Protein AF-A0A4R7KXL6-F1 (afdb_monomer_lite)

Radius of gyration: 23.99 Å; chains: 1; bounding box: 56×29×62 Å

Structure (mmCIF, N/CA/C/O backbone):
data_AF-A0A4R7KXL6-F1
#
_entry.id   AF-A0A4R7KXL6-F1
#
loop_
_atom_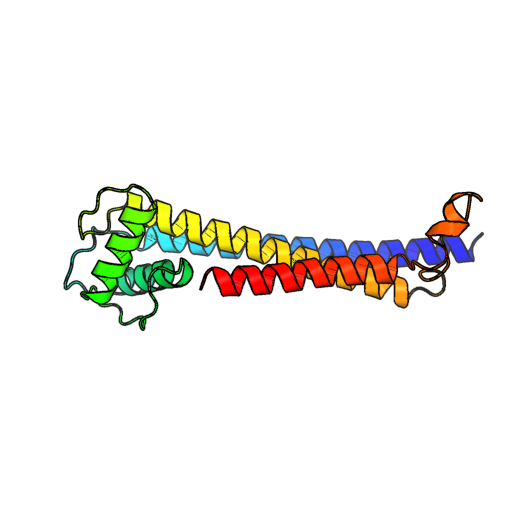site.group_PDB
_atom_site.id
_atom_site.type_symbol
_atom_site.label_atom_id
_atom_site.label_alt_id
_atom_site.label_comp_id
_atom_site.label_asym_id
_atom_site.label_entity_id
_atom_site.label_seq_id
_atom_site.pdbx_PDB_ins_code
_atom_site.Cartn_x
_atom_site.Cartn_y
_atom_site.Cartn_z
_atom_site.occupancy
_atom_site.B_iso_or_equiv
_atom_site.auth_seq_id
_atom_site.auth_comp_id
_atom_site.auth_asym_id
_atom_site.auth_atom_id
_atom_site.pdbx_PDB_model_num
ATOM 1 N N . MET A 1 1 ? 34.043 5.765 -35.861 1.00 53.22 1 MET A N 1
ATOM 2 C CA . MET A 1 1 ? 34.414 5.606 -34.437 1.00 53.22 1 MET A CA 1
ATOM 3 C C . MET A 1 1 ? 33.931 6.776 -33.567 1.00 53.22 1 MET A C 1
ATOM 5 O O . MET A 1 1 ? 33.142 6.537 -32.667 1.00 53.22 1 MET A O 1
ATOM 9 N N . ASN A 1 2 ? 34.267 8.037 -33.877 1.00 49.41 2 ASN A N 1
ATOM 10 C CA . ASN A 1 2 ? 33.927 9.197 -33.021 1.00 49.41 2 ASN A CA 1
ATOM 11 C C . ASN A 1 2 ? 32.421 9.512 -32.879 1.00 49.41 2 ASN A C 1
ATOM 13 O O . ASN A 1 2 ? 31.986 9.898 -31.799 1.00 49.41 2 ASN A O 1
ATOM 17 N N . LYS A 1 3 ? 31.604 9.296 -33.924 1.00 48.44 3 LYS A N 1
ATOM 18 C CA . LYS A 1 3 ? 30.135 9.467 -33.847 1.00 48.44 3 LYS A CA 1
ATOM 19 C C . LYS A 1 3 ? 29.458 8.450 -32.919 1.00 48.44 3 LYS A C 1
ATOM 21 O O . LYS A 1 3 ? 28.605 8.829 -32.130 1.00 48.44 3 LYS A O 1
ATOM 26 N N . LEU A 1 4 ? 29.888 7.186 -32.974 1.00 45.47 4 LEU A N 1
ATOM 27 C CA . LEU A 1 4 ? 29.377 6.105 -32.122 1.00 45.47 4 LEU A CA 1
ATOM 28 C C . LEU A 1 4 ? 29.714 6.359 -30.643 1.00 45.47 4 LEU A C 1
ATOM 30 O O . LEU A 1 4 ? 28.903 6.134 -29.753 1.00 45.47 4 LEU A O 1
ATOM 34 N N . LEU A 1 5 ? 30.914 6.883 -30.392 1.00 49.28 5 LEU A N 1
ATOM 35 C CA . LEU A 1 5 ? 31.403 7.193 -29.051 1.00 49.28 5 LEU A CA 1
ATOM 36 C C . LEU A 1 5 ? 30.692 8.416 -28.444 1.00 49.28 5 LEU A C 1
ATOM 38 O O . LEU A 1 5 ? 30.431 8.438 -27.244 1.00 49.28 5 LEU A O 1
ATOM 42 N N . GLY A 1 6 ? 30.336 9.410 -29.267 1.00 48.09 6 GLY A N 1
ATOM 43 C CA . GLY A 1 6 ? 29.478 10.531 -28.860 1.00 48.09 6 GLY A CA 1
ATOM 44 C C . GLY A 1 6 ? 28.057 10.079 -28.517 1.00 48.09 6 GLY A C 1
ATOM 45 O O . GLY A 1 6 ? 27.547 10.398 -27.450 1.00 48.09 6 GLY A O 1
ATOM 46 N N . PHE A 1 7 ? 27.474 9.237 -29.368 1.00 46.16 7 PHE A N 1
ATOM 47 C CA . PHE A 1 7 ? 26.149 8.656 -29.164 1.00 46.16 7 PHE A CA 1
ATOM 48 C C . PHE A 1 7 ? 26.041 7.833 -27.871 1.00 46.16 7 PHE A C 1
ATOM 50 O O . PHE A 1 7 ? 25.120 8.030 -27.080 1.00 46.16 7 PHE A O 1
ATOM 57 N N . LEU A 1 8 ? 27.020 6.959 -27.613 1.00 45.56 8 LEU A N 1
ATOM 58 C CA . LEU A 1 8 ? 27.087 6.192 -26.368 1.00 45.56 8 LEU A CA 1
ATOM 59 C C . LEU A 1 8 ? 27.169 7.114 -25.146 1.00 45.56 8 LEU A C 1
ATOM 61 O O . LEU A 1 8 ? 26.456 6.897 -24.171 1.00 45.56 8 LEU A O 1
ATOM 65 N N . LYS A 1 9 ? 27.981 8.178 -25.201 1.00 52.66 9 LYS A N 1
ATOM 66 C CA . LYS A 1 9 ? 28.073 9.158 -24.108 1.00 52.66 9 LYS A CA 1
ATOM 67 C C . LYS A 1 9 ? 26.738 9.847 -23.823 1.00 52.66 9 LYS A C 1
ATOM 69 O O . LYS A 1 9 ? 26.437 10.078 -22.656 1.00 52.66 9 LYS A O 1
ATOM 74 N N . ASP A 1 10 ? 25.941 10.157 -24.838 1.00 50.69 10 ASP A N 1
ATOM 75 C CA . ASP A 1 10 ? 24.647 10.817 -24.639 1.00 50.69 10 ASP A CA 1
ATOM 76 C C . ASP A 1 10 ? 23.579 9.853 -24.097 1.00 50.69 10 ASP A C 1
ATOM 78 O O . ASP A 1 10 ? 22.834 10.227 -23.190 1.00 50.69 10 ASP A O 1
ATOM 82 N N . ILE A 1 11 ? 23.592 8.582 -24.522 1.00 51.69 11 ILE A N 1
ATOM 83 C CA . ILE A 1 11 ? 22.794 7.516 -23.888 1.00 51.69 11 ILE A CA 1
ATOM 84 C C . ILE A 1 11 ? 23.154 7.380 -22.408 1.00 51.69 11 ILE A C 1
ATOM 86 O O . ILE A 1 11 ? 22.261 7.369 -21.562 1.00 51.69 11 ILE A O 1
ATOM 90 N N . PHE A 1 12 ? 24.447 7.317 -22.076 1.00 52.41 12 PHE A N 1
ATOM 91 C CA . PHE A 1 12 ? 24.885 7.194 -20.686 1.00 52.41 12 PHE A CA 1
ATOM 92 C C . PHE A 1 12 ? 24.486 8.408 -19.842 1.00 52.41 12 PHE A C 1
ATOM 94 O O . PHE A 1 12 ? 24.085 8.224 -18.696 1.00 52.41 12 PHE A O 1
ATOM 101 N N . LYS A 1 13 ? 24.518 9.631 -20.388 1.00 55.53 13 LYS A N 1
ATOM 102 C CA . LYS A 1 13 ? 24.038 10.832 -19.679 1.00 55.53 13 LYS A CA 1
ATOM 103 C C . LYS A 1 13 ? 22.531 10.783 -19.418 1.00 55.53 13 LYS A C 1
ATOM 105 O O . LYS A 1 13 ? 22.112 11.029 -18.290 1.00 55.53 13 LYS A O 1
ATOM 110 N N . CYS A 1 14 ? 21.718 10.444 -20.421 1.00 50.12 14 CYS A N 1
ATOM 111 C CA . CYS A 1 14 ? 20.265 10.333 -20.256 1.00 50.12 14 CYS A CA 1
ATOM 112 C C . CYS A 1 14 ? 19.883 9.206 -19.286 1.00 50.12 14 CYS A C 1
ATO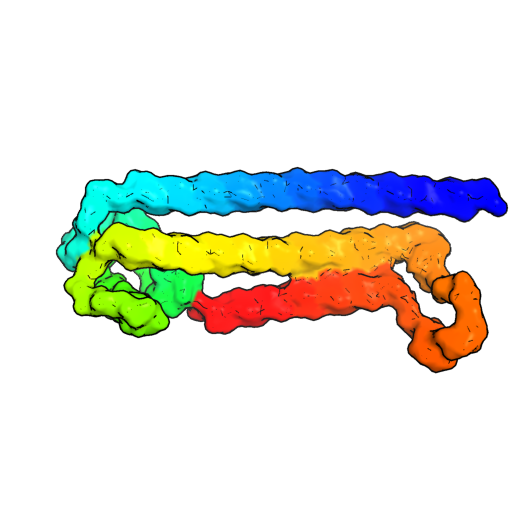M 114 O O . CYS A 1 14 ? 19.047 9.412 -18.407 1.00 50.12 14 CYS A O 1
ATOM 116 N N 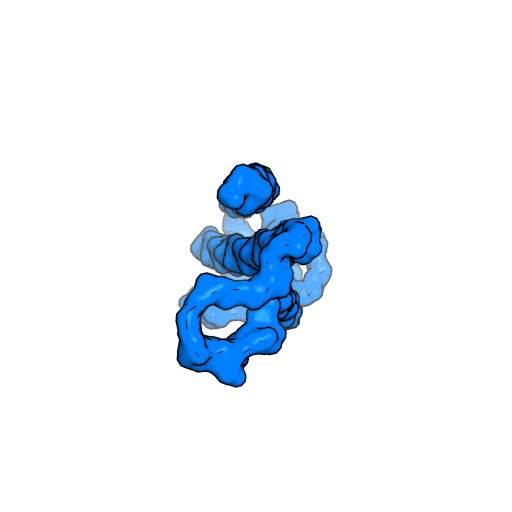. ALA A 1 15 ? 20.538 8.047 -19.392 1.00 54.62 15 ALA A N 1
ATOM 117 C CA . ALA A 1 15 ? 20.352 6.936 -18.465 1.00 54.62 15 ALA A CA 1
ATOM 118 C C . ALA A 1 15 ? 20.779 7.314 -17.039 1.00 54.62 15 ALA A C 1
ATOM 120 O O . ALA A 1 15 ? 20.047 7.035 -16.095 1.00 54.62 15 ALA A O 1
ATOM 121 N N . ALA A 1 16 ? 21.909 8.008 -16.872 1.00 60.28 16 ALA A N 1
ATOM 122 C CA . ALA A 1 16 ? 22.370 8.477 -15.568 1.00 60.28 16 ALA A CA 1
ATOM 123 C C . ALA A 1 16 ? 21.376 9.456 -14.925 1.00 60.28 16 ALA A C 1
ATOM 125 O O . ALA A 1 16 ? 21.042 9.291 -13.755 1.00 60.28 16 ALA A O 1
ATOM 126 N N . ILE A 1 17 ? 20.843 10.422 -15.682 1.00 56.66 17 ILE A N 1
ATOM 127 C CA . ILE A 1 17 ? 19.813 11.353 -15.188 1.00 56.66 17 ILE A CA 1
ATOM 128 C C . ILE A 1 17 ? 18.542 10.590 -14.791 1.00 56.66 17 ILE A C 1
ATOM 130 O O . ILE A 1 17 ? 18.008 10.817 -13.706 1.00 56.66 17 ILE A O 1
ATOM 134 N N . GLY A 1 18 ? 18.090 9.651 -15.630 1.00 55.66 18 GLY A N 1
ATOM 135 C CA . GLY A 1 18 ? 16.937 8.800 -15.335 1.00 55.66 18 GLY A CA 1
ATOM 136 C C . GLY A 1 18 ? 17.126 8.004 -14.044 1.00 55.66 18 GLY A C 1
ATOM 137 O O . GLY A 1 18 ? 16.269 8.051 -13.163 1.00 55.66 18 GLY A O 1
ATOM 138 N N . ILE A 1 19 ? 18.278 7.350 -13.875 1.00 65.69 19 ILE A N 1
ATOM 139 C CA . ILE A 1 19 ? 18.634 6.603 -12.661 1.00 65.69 19 ILE A CA 1
ATOM 140 C C . ILE A 1 19 ? 18.662 7.531 -11.439 1.00 65.69 19 ILE A C 1
ATOM 142 O O . ILE A 1 19 ? 18.075 7.197 -10.415 1.00 65.69 19 ILE A O 1
ATOM 146 N N . ILE A 1 20 ? 19.265 8.718 -11.535 1.00 68.44 20 ILE A N 1
ATOM 147 C CA . ILE A 1 20 ? 19.324 9.677 -10.419 1.00 68.44 20 ILE A CA 1
ATOM 148 C C . ILE A 1 20 ? 17.914 10.115 -9.993 1.00 68.44 20 ILE A C 1
ATOM 150 O O . ILE A 1 20 ? 17.595 10.059 -8.805 1.00 68.44 20 ILE A O 1
ATOM 154 N N . ILE A 1 21 ? 17.043 10.479 -10.941 1.00 64.75 21 ILE A N 1
ATOM 155 C CA . ILE A 1 21 ? 15.643 10.842 -10.654 1.00 64.75 21 ILE A CA 1
ATOM 156 C C . ILE A 1 21 ? 14.906 9.661 -10.011 1.00 64.75 21 ILE A C 1
ATOM 158 O O . ILE A 1 21 ? 14.187 9.844 -9.031 1.00 64.75 21 ILE A O 1
ATOM 162 N N . SER A 1 22 ? 15.137 8.443 -10.504 1.00 62.44 22 SER A N 1
ATOM 163 C CA . SER A 1 22 ? 14.570 7.211 -9.940 1.00 62.44 22 SER A CA 1
ATOM 164 C C . SER A 1 22 ? 14.953 7.016 -8.483 1.00 62.44 22 SER A C 1
ATOM 166 O O . SER A 1 22 ? 14.099 6.728 -7.649 1.00 62.44 22 SER A O 1
ATOM 168 N N . PHE A 1 23 ? 16.238 7.184 -8.173 1.00 67.75 23 PHE A N 1
ATOM 169 C CA . PHE A 1 23 ? 16.760 7.057 -6.820 1.00 67.75 23 PHE A CA 1
ATOM 170 C C . PHE A 1 23 ? 16.175 8.130 -5.904 1.00 67.75 23 PHE A C 1
ATOM 172 O O . PHE A 1 23 ? 15.764 7.807 -4.792 1.00 67.75 23 PHE A O 1
ATOM 179 N N . ILE A 1 24 ? 16.055 9.373 -6.376 1.00 73.00 24 ILE A N 1
ATOM 180 C CA . ILE A 1 24 ? 15.410 10.460 -5.627 1.00 73.00 24 ILE A CA 1
ATOM 181 C C . ILE A 1 24 ? 13.944 10.114 -5.334 1.00 73.00 24 ILE A C 1
ATOM 183 O O . ILE A 1 24 ? 13.520 10.162 -4.179 1.00 73.00 24 ILE A O 1
ATOM 187 N N . VAL A 1 25 ? 13.178 9.697 -6.347 1.00 69.50 25 VAL A N 1
ATOM 188 C CA . VAL A 1 25 ? 11.770 9.296 -6.189 1.00 69.50 25 VAL A CA 1
ATOM 189 C C . VAL A 1 25 ? 11.641 8.095 -5.248 1.00 69.50 25 VAL A C 1
ATOM 191 O O . VAL A 1 25 ? 10.765 8.087 -4.383 1.00 69.50 25 VAL A O 1
ATOM 194 N N . MET A 1 26 ? 12.535 7.111 -5.350 1.00 70.69 26 MET A N 1
ATOM 195 C CA . MET A 1 26 ? 12.560 5.938 -4.476 1.00 70.69 26 MET A CA 1
ATOM 196 C C . MET A 1 26 ? 12.849 6.320 -3.020 1.00 70.69 26 MET A C 1
ATOM 198 O O . MET A 1 26 ? 12.144 5.851 -2.126 1.00 70.69 26 MET A O 1
ATOM 202 N N . ILE A 1 27 ? 13.827 7.197 -2.771 1.00 76.94 27 ILE A N 1
ATOM 203 C CA . ILE A 1 27 ? 14.171 7.692 -1.428 1.00 76.94 27 ILE A CA 1
ATOM 204 C C . ILE A 1 27 ? 12.995 8.472 -0.828 1.00 76.94 27 ILE A C 1
ATOM 206 O O . ILE A 1 27 ? 12.621 8.223 0.319 1.00 76.94 27 ILE A O 1
ATOM 210 N N . ILE A 1 28 ? 12.358 9.355 -1.606 1.00 75.56 28 ILE A N 1
ATOM 211 C CA . ILE A 1 28 ? 11.163 10.100 -1.177 1.00 75.56 28 ILE A CA 1
ATOM 212 C C . ILE A 1 28 ? 10.011 9.131 -0.859 1.00 75.56 28 ILE A C 1
ATOM 214 O O . ILE A 1 28 ? 9.341 9.268 0.167 1.00 75.56 28 ILE A O 1
ATOM 218 N N . SER A 1 29 ? 9.798 8.110 -1.690 1.00 72.62 29 SER A N 1
ATOM 219 C CA . SER A 1 29 ? 8.761 7.090 -1.483 1.00 72.62 29 SER A CA 1
ATOM 220 C C . SER A 1 29 ? 9.004 6.248 -0.227 1.00 72.62 29 SER A C 1
ATOM 222 O O . SER A 1 29 ? 8.101 6.032 0.583 1.00 72.62 29 SER A O 1
ATOM 224 N N . TRP A 1 30 ? 10.245 5.813 -0.003 1.00 73.19 30 TRP A N 1
ATOM 225 C CA . TRP A 1 30 ? 10.627 5.101 1.216 1.00 73.19 30 TRP A CA 1
ATOM 226 C C . TRP A 1 30 ? 10.467 5.972 2.460 1.00 73.19 30 TRP A C 1
ATOM 228 O O . TRP A 1 30 ? 9.909 5.507 3.457 1.00 73.19 30 TRP A O 1
ATOM 238 N N . GLY A 1 31 ? 10.903 7.232 2.391 1.00 76.44 31 GLY A N 1
ATOM 239 C CA . GLY A 1 31 ? 10.761 8.197 3.477 1.00 76.44 31 GLY A CA 1
ATOM 240 C C . GLY A 1 31 ? 9.296 8.440 3.836 1.00 76.44 31 GLY A C 1
ATOM 241 O O . GLY A 1 31 ? 8.916 8.321 4.999 1.00 76.44 31 GLY A O 1
ATOM 242 N N . THR A 1 32 ? 8.445 8.701 2.842 1.00 75.88 32 THR A N 1
ATOM 243 C CA . THR A 1 32 ? 7.002 8.924 3.053 1.00 75.88 32 THR A CA 1
ATOM 244 C C . THR A 1 32 ? 6.288 7.682 3.591 1.00 75.88 32 THR A C 1
ATOM 246 O O . THR A 1 32 ? 5.473 7.805 4.510 1.00 75.88 32 THR A O 1
ATOM 249 N N . GLY A 1 33 ? 6.633 6.485 3.105 1.00 77.44 33 GLY A N 1
ATOM 250 C CA . GLY A 1 33 ? 6.117 5.219 3.634 1.00 77.44 33 GLY A CA 1
ATOM 251 C C . GLY A 1 33 ? 6.517 4.979 5.092 1.00 77.44 33 GLY A C 1
ATOM 252 O O . GLY A 1 33 ? 5.665 4.668 5.924 1.00 77.44 33 GLY A O 1
ATOM 253 N N . TYR A 1 34 ? 7.789 5.201 5.435 1.00 80.06 34 TYR A N 1
ATOM 254 C CA . TYR A 1 34 ? 8.281 5.071 6.809 1.00 80.06 34 TYR A CA 1
ATOM 255 C C . TYR A 1 34 ? 7.626 6.080 7.762 1.00 80.06 34 TYR A C 1
ATOM 257 O O . TYR A 1 34 ? 7.185 5.707 8.850 1.00 80.06 34 TYR A O 1
ATOM 265 N N . ILE A 1 35 ? 7.496 7.343 7.343 1.00 83.19 35 ILE A N 1
ATOM 266 C CA . ILE A 1 35 ? 6.806 8.379 8.123 1.00 83.19 35 ILE A CA 1
ATOM 267 C C . ILE A 1 35 ? 5.340 7.996 8.336 1.00 83.19 35 ILE A C 1
ATOM 269 O O . ILE A 1 35 ? 4.830 8.153 9.446 1.00 83.19 35 ILE A O 1
ATOM 273 N N . SER A 1 36 ? 4.660 7.474 7.310 1.00 82.56 36 SER A N 1
ATOM 274 C CA . SER A 1 36 ? 3.274 7.027 7.456 1.00 82.56 36 SER A CA 1
ATOM 275 C C . SER A 1 36 ? 3.158 5.844 8.419 1.00 82.56 36 SER A C 1
ATOM 277 O O . SER A 1 36 ? 2.285 5.882 9.279 1.00 82.56 36 SER A O 1
ATOM 279 N N . TYR A 1 37 ? 4.034 4.840 8.327 1.00 84.38 37 TYR A N 1
ATOM 280 C CA . TYR A 1 37 ? 4.055 3.706 9.259 1.00 84.38 37 TYR A CA 1
ATOM 281 C C . TYR A 1 37 ? 4.295 4.158 10.706 1.00 84.38 37 TYR A C 1
ATOM 283 O O . TYR A 1 37 ? 3.560 3.776 11.616 1.00 84.38 37 TYR A O 1
ATOM 291 N N . LYS A 1 38 ? 5.282 5.037 10.927 1.00 85.62 38 LYS A N 1
ATOM 292 C CA . LYS A 1 38 ? 5.590 5.573 12.260 1.00 85.62 38 LYS A CA 1
ATOM 293 C C . LYS A 1 38 ? 4.438 6.411 12.821 1.00 85.62 38 LYS A C 1
ATOM 295 O O . LYS A 1 38 ? 4.141 6.319 14.010 1.00 85.62 38 LYS A O 1
ATOM 300 N N . ARG A 1 39 ? 3.772 7.206 11.974 1.00 86.31 39 ARG A N 1
ATOM 301 C CA . ARG A 1 39 ? 2.581 7.979 12.352 1.00 86.31 39 ARG A CA 1
ATOM 302 C C . ARG A 1 39 ? 1.455 7.056 12.806 1.00 86.31 39 ARG A C 1
ATOM 304 O O . ARG A 1 39 ? 0.890 7.300 13.866 1.00 86.31 39 ARG A O 1
ATOM 311 N N . ASP A 1 40 ? 1.193 5.993 12.051 1.00 84.88 40 ASP A N 1
ATOM 312 C CA . ASP A 1 40 ? 0.172 4.995 12.381 1.00 84.88 40 ASP A CA 1
ATOM 313 C C . ASP A 1 40 ? 0.462 4.360 13.740 1.00 84.88 40 ASP A C 1
ATOM 315 O O . ASP A 1 40 ? -0.414 4.292 14.589 1.00 84.88 40 ASP A O 1
ATOM 319 N N . MET A 1 41 ? 1.717 4.015 14.019 1.00 82.62 41 MET A N 1
ATOM 320 C CA . MET A 1 41 ? 2.082 3.480 15.332 1.00 82.62 41 MET A CA 1
ATOM 321 C C . MET A 1 41 ? 1.919 4.493 16.476 1.00 82.62 41 MET A C 1
ATOM 323 O O . MET A 1 41 ? 1.592 4.124 17.597 1.00 82.62 41 MET A O 1
ATOM 327 N N . SER A 1 42 ? 2.138 5.784 16.210 1.00 84.06 42 SER A N 1
ATOM 328 C CA . SER A 1 42 ? 2.086 6.837 17.237 1.00 84.06 42 SER A CA 1
ATOM 329 C C . SER A 1 42 ? 0.673 7.247 17.668 1.00 84.06 42 SER A C 1
ATOM 331 O O . SER A 1 42 ? 0.507 7.832 18.742 1.00 84.06 42 SER A O 1
ATOM 333 N N . ILE A 1 43 ? -0.335 6.982 16.831 1.00 78.06 43 ILE A N 1
ATOM 334 C CA . ILE A 1 43 ? -1.735 7.317 17.132 1.00 78.06 43 ILE A CA 1
ATOM 335 C C . ILE A 1 43 ? -2.407 6.261 18.015 1.00 78.06 43 ILE A C 1
ATOM 337 O O . ILE A 1 43 ? -3.367 6.583 18.711 1.00 78.06 43 ILE A O 1
ATOM 341 N N . PHE A 1 44 ? -1.898 5.027 18.021 1.00 74.81 44 PHE A N 1
ATOM 342 C CA . PHE A 1 44 ? -2.451 3.933 18.808 1.00 74.81 44 PHE A CA 1
ATOM 343 C C . PHE A 1 44 ? -1.917 4.008 20.245 1.00 74.81 44 PHE A C 1
ATOM 345 O O . PHE A 1 44 ? -0.939 3.360 20.613 1.00 74.81 44 PHE A O 1
ATOM 352 N N . LYS A 1 45 ? -2.527 4.889 21.045 1.00 78.00 45 LYS A N 1
ATOM 353 C CA . LYS A 1 45 ? -2.144 5.145 22.446 1.00 78.00 45 LYS A CA 1
ATOM 354 C C . LYS A 1 45 ? -3.028 4.424 23.468 1.00 78.00 45 LYS A C 1
ATOM 356 O O . LYS A 1 45 ? -2.743 4.495 24.659 1.00 78.00 45 LYS A O 1
ATOM 361 N N . ARG A 1 46 ? -4.114 3.800 23.012 1.00 78.75 46 ARG A N 1
ATOM 362 C CA . ARG A 1 46 ? -5.152 3.171 23.836 1.00 78.75 46 ARG A CA 1
ATOM 363 C C . ARG A 1 46 ? -5.808 2.030 23.069 1.00 78.75 46 ARG A C 1
ATOM 365 O O . ARG A 1 46 ? -5.843 2.075 21.840 1.00 78.75 46 ARG A O 1
ATOM 372 N N . ASP A 1 47 ? -6.378 1.083 23.800 1.00 80.50 47 ASP A N 1
ATOM 373 C CA . ASP A 1 47 ? -7.235 0.053 23.220 1.00 80.50 47 ASP A CA 1
ATOM 374 C C . ASP A 1 47 ? -8.517 0.697 22.680 1.00 80.50 47 ASP A C 1
ATOM 376 O O . ASP A 1 47 ? -9.125 1.547 23.342 1.00 80.50 47 ASP A O 1
ATOM 380 N N . LEU A 1 48 ? -8.910 0.313 21.464 1.00 83.25 48 LEU A N 1
ATOM 381 C CA . LEU A 1 48 ? -10.121 0.815 20.818 1.00 83.25 48 LEU A CA 1
ATOM 382 C C . LEU A 1 48 ? -11.242 -0.204 20.998 1.00 83.25 48 LEU A C 1
ATOM 384 O O . LEU A 1 48 ? -11.077 -1.379 20.665 1.00 83.25 48 LEU A O 1
ATOM 388 N N . LYS A 1 49 ? -12.365 0.284 21.512 1.00 83.25 49 LYS A N 1
ATOM 389 C CA . LYS A 1 49 ? -13.572 -0.468 21.846 1.00 83.25 49 LYS A CA 1
ATOM 390 C C . LYS A 1 49 ? -14.758 0.063 21.034 1.00 83.25 49 LYS A C 1
ATOM 392 O O . LYS A 1 49 ? -14.703 1.220 20.595 1.00 83.25 49 LYS A O 1
ATOM 397 N N . PRO A 1 50 ? -15.825 -0.738 20.882 1.00 82.06 50 PRO A N 1
ATOM 398 C CA . PRO A 1 50 ? -17.083 -0.279 20.301 1.00 82.06 50 PRO A CA 1
ATOM 399 C C . PRO A 1 50 ? -17.597 1.012 20.956 1.00 82.06 50 PRO A C 1
ATOM 401 O O . PRO A 1 50 ? -17.290 1.291 22.116 1.00 82.06 50 PRO A O 1
ATOM 404 N N . GLU A 1 51 ? -18.349 1.810 20.193 1.00 84.19 51 GLU A N 1
ATOM 405 C CA . GLU A 1 51 ? -18.916 3.118 20.589 1.00 84.19 51 GLU A CA 1
ATOM 406 C C . GLU A 1 51 ? -17.903 4.254 20.813 1.00 84.19 51 GLU A C 1
ATOM 408 O O . GLU A 1 51 ? -18.281 5.394 21.091 1.00 84.19 51 GLU A O 1
ATOM 413 N N . MET A 1 52 ? -16.605 3.993 20.660 1.00 86.69 52 MET A N 1
ATOM 414 C CA . MET A 1 52 ? -15.599 5.050 20.709 1.00 86.69 52 MET A CA 1
ATOM 415 C C . MET A 1 52 ? -15.601 5.875 19.413 1.00 86.69 52 MET A C 1
ATOM 417 O O . MET A 1 52 ? -15.927 5.389 18.329 1.00 86.69 52 MET A O 1
ATOM 421 N N . GLU A 1 53 ? -15.168 7.132 19.512 1.00 90.44 53 GLU A N 1
ATOM 422 C CA . GLU A 1 53 ? -14.962 8.022 18.365 1.00 90.44 53 GLU A CA 1
ATOM 423 C C . GLU A 1 53 ? -13.591 8.709 18.455 1.00 90.44 53 GLU A C 1
ATOM 425 O O . GLU A 1 53 ? -13.051 8.923 19.550 1.00 90.44 53 GLU A O 1
ATOM 430 N N . GLY A 1 54 ? -12.999 9.033 17.302 1.00 90.19 54 GLY A N 1
ATOM 431 C CA . GLY A 1 54 ? -11.722 9.743 17.267 1.00 90.19 54 GLY A CA 1
ATOM 432 C C . GLY A 1 54 ? -10.910 9.612 15.980 1.00 90.19 54 GLY A C 1
ATOM 433 O O . GLY A 1 54 ? -11.230 8.877 15.044 1.00 90.19 54 GLY A O 1
ATOM 434 N N . ASN A 1 55 ? -9.804 10.359 15.934 1.00 89.19 55 ASN A N 1
ATOM 435 C CA . ASN A 1 55 ? -8.864 10.339 14.808 1.00 89.19 55 ASN A CA 1
ATOM 436 C C . ASN A 1 55 ? -8.084 9.018 14.703 1.00 89.19 55 ASN A C 1
ATOM 438 O O . ASN A 1 55 ? -7.688 8.627 13.604 1.00 89.19 55 ASN A O 1
ATOM 442 N N . ASP A 1 56 ? -7.875 8.340 15.829 1.00 88.06 56 ASP A N 1
ATOM 443 C CA . ASP A 1 56 ? -7.350 6.977 15.908 1.00 88.06 56 ASP A CA 1
ATOM 444 C C . ASP A 1 56 ? -8.258 6.002 15.146 1.00 88.06 56 ASP A C 1
ATOM 446 O O . ASP A 1 56 ? -7.795 5.287 14.256 1.00 88.06 56 ASP A O 1
ATOM 450 N N . ILE A 1 57 ? -9.564 6.071 15.393 1.00 90.56 57 ILE A N 1
ATOM 451 C CA . ILE A 1 57 ? -10.579 5.226 14.753 1.00 90.56 57 ILE A CA 1
ATOM 452 C C . ILE A 1 57 ? -10.699 5.531 13.263 1.00 90.56 57 ILE A C 1
ATOM 454 O O . ILE A 1 57 ? -10.641 4.606 12.450 1.00 90.56 57 ILE A O 1
ATOM 458 N N . ARG A 1 58 ? -10.731 6.816 12.870 1.00 91.69 58 ARG A N 1
ATOM 459 C CA . ARG A 1 58 ? -10.669 7.207 11.442 1.00 91.69 58 ARG A CA 1
ATOM 460 C C . ARG A 1 58 ? -9.484 6.558 10.745 1.00 91.69 58 ARG A C 1
ATOM 462 O O . ARG A 1 58 ? -9.570 6.168 9.580 1.00 91.69 58 ARG A O 1
ATOM 469 N N . ARG A 1 59 ? -8.349 6.474 11.438 1.00 90.00 59 ARG A N 1
ATOM 470 C CA . ARG A 1 59 ? -7.145 5.899 10.861 1.00 90.00 59 ARG A CA 1
ATOM 471 C C . ARG A 1 59 ? -7.214 4.389 10.736 1.00 90.00 59 ARG A C 1
ATOM 473 O O . ARG A 1 59 ? -6.771 3.883 9.708 1.00 90.00 59 ARG A O 1
ATOM 480 N N . VAL A 1 60 ? -7.803 3.690 11.698 1.00 89.94 60 VAL A N 1
ATOM 481 C CA . VAL A 1 60 ? -8.039 2.251 11.551 1.00 89.94 60 VAL A CA 1
ATOM 482 C C . VAL A 1 60 ? -9.016 1.972 10.413 1.00 89.94 60 VAL A C 1
ATOM 484 O O . VAL A 1 60 ? -8.691 1.160 9.554 1.00 89.94 60 VAL A O 1
ATOM 487 N N . GLN A 1 61 ? -10.134 2.697 10.321 1.00 92.62 61 GLN A N 1
ATOM 488 C CA . GLN A 1 61 ? -11.074 2.574 9.197 1.00 92.62 61 GLN A CA 1
ATOM 489 C C . GLN A 1 61 ? -10.373 2.790 7.849 1.00 92.62 61 GLN A C 1
ATOM 491 O O . GLN A 1 61 ? -10.545 2.004 6.921 1.00 92.62 61 GLN A O 1
ATOM 496 N N . MET A 1 62 ? -9.502 3.804 7.747 1.00 91.50 62 MET A N 1
ATOM 497 C CA . MET A 1 62 ? -8.666 4.012 6.558 1.00 91.50 62 MET A CA 1
ATOM 498 C C . MET A 1 62 ? -7.762 2.815 6.240 1.00 91.50 62 MET A C 1
ATOM 500 O O . MET A 1 62 ? -7.567 2.499 5.067 1.00 91.50 62 MET A O 1
ATOM 504 N N . LEU A 1 63 ? -7.153 2.191 7.250 1.00 90.56 63 LEU A N 1
ATOM 505 C CA . LEU A 1 63 ? -6.266 1.043 7.059 1.00 90.56 63 LEU A CA 1
ATOM 506 C C . LEU A 1 63 ? -7.049 -0.218 6.679 1.00 90.56 63 LEU A C 1
ATOM 508 O O . LEU A 1 63 ? -6.642 -0.897 5.742 1.00 90.56 63 LEU A O 1
ATOM 512 N N . LEU A 1 64 ? -8.182 -0.486 7.331 1.00 90.88 64 LEU A N 1
ATOM 513 C CA . LEU A 1 64 ? -9.088 -1.583 6.978 1.00 90.88 64 LEU A CA 1
ATOM 514 C C . LEU A 1 64 ? -9.609 -1.418 5.548 1.00 90.88 64 LEU A C 1
ATOM 516 O O . LEU A 1 64 ? -9.577 -2.374 4.776 1.00 90.88 64 LEU A O 1
ATOM 520 N N . LYS A 1 65 ? -9.975 -0.191 5.155 1.00 91.56 65 LYS A N 1
ATOM 521 C CA . LYS A 1 65 ? -10.404 0.132 3.787 1.00 91.56 65 LYS A CA 1
ATOM 522 C C . LYS A 1 65 ? -9.301 -0.110 2.770 1.00 91.56 65 LYS A C 1
ATOM 524 O O . LYS A 1 65 ? -9.510 -0.784 1.771 1.00 91.56 65 LYS A O 1
ATOM 529 N N . LYS A 1 66 ? -8.084 0.358 3.056 1.00 88.38 66 LYS A N 1
ATOM 530 C CA . LYS A 1 66 ? -6.908 0.077 2.213 1.00 88.38 66 LYS A CA 1
ATOM 531 C C . LYS A 1 66 ? -6.538 -1.404 2.157 1.00 88.38 66 LYS A C 1
ATOM 533 O O . LYS A 1 66 ? -5.901 -1.812 1.191 1.00 88.38 66 LYS A O 1
ATOM 538 N N . GLY A 1 67 ? -6.864 -2.163 3.200 1.00 86.44 67 GLY A N 1
ATOM 539 C CA . GLY A 1 67 ? -6.667 -3.605 3.268 1.00 86.44 67 GLY A CA 1
ATOM 540 C C . GLY A 1 67 ? -7.763 -4.421 2.580 1.00 86.44 67 GLY A C 1
ATOM 541 O O . GLY A 1 67 ? -7.595 -5.631 2.495 1.00 86.44 67 GLY A O 1
ATOM 542 N N . GLY A 1 68 ? -8.844 -3.787 2.107 1.00 88.31 68 GLY A N 1
ATOM 543 C CA . GLY A 1 68 ? -9.975 -4.455 1.452 1.00 88.31 68 GLY A CA 1
ATOM 544 C C . GLY A 1 68 ? -11.051 -4.993 2.406 1.00 88.31 68 GLY A C 1
ATOM 545 O O . GLY A 1 68 ? -11.967 -5.668 1.962 1.00 88.31 68 GLY A O 1
ATOM 546 N N . TYR A 1 69 ? -10.972 -4.698 3.708 1.00 89.88 69 TYR A N 1
ATOM 547 C CA . TYR A 1 69 ? -11.908 -5.224 4.716 1.00 89.88 69 TYR A CA 1
ATOM 548 C C . TYR A 1 69 ? -13.082 -4.282 5.014 1.00 89.88 69 TYR A C 1
ATOM 550 O O . TYR A 1 69 ? -14.079 -4.708 5.585 1.00 89.88 69 TYR A O 1
ATOM 558 N N . PHE A 1 70 ? -12.965 -2.994 4.669 1.00 90.69 70 PHE A N 1
ATOM 559 C CA . PHE A 1 70 ? -13.961 -1.969 4.996 1.00 90.69 70 PHE A CA 1
ATOM 560 C C . PHE A 1 70 ? -14.338 -1.155 3.758 1.00 90.69 70 PHE A C 1
ATOM 562 O O . PHE A 1 70 ? -13.514 -0.422 3.214 1.00 90.69 70 PHE A O 1
ATOM 569 N N . THR A 1 71 ? -15.585 -1.255 3.311 1.00 88.62 71 THR A N 1
ATOM 570 C CA . THR A 1 71 ? -16.067 -0.582 2.091 1.00 88.62 71 THR A CA 1
ATOM 571 C C . THR A 1 71 ? -16.781 0.738 2.380 1.00 88.62 71 THR A C 1
ATOM 573 O O . THR A 1 71 ? -16.813 1.624 1.524 1.00 88.62 71 THR A O 1
ATOM 576 N N . ASP A 1 72 ? -17.291 0.899 3.600 1.00 90.75 72 ASP A N 1
ATOM 577 C CA . ASP A 1 72 ? -18.053 2.061 4.052 1.00 90.75 72 ASP A CA 1
ATOM 578 C C . ASP A 1 72 ? -17.208 3.341 4.206 1.00 90.75 72 ASP A C 1
ATOM 580 O O . ASP A 1 72 ? -15.980 3.362 4.037 1.00 90.75 72 ASP A O 1
ATOM 584 N N . ASP A 1 73 ? -17.888 4.451 4.482 1.00 91.62 73 ASP A N 1
ATOM 585 C CA . ASP A 1 73 ? -17.268 5.758 4.670 1.00 91.62 73 ASP A CA 1
ATOM 586 C C . ASP A 1 73 ? -16.501 5.867 5.991 1.00 91.62 73 ASP A C 1
ATOM 588 O O . ASP A 1 73 ? -16.842 5.271 7.010 1.00 91.62 73 ASP 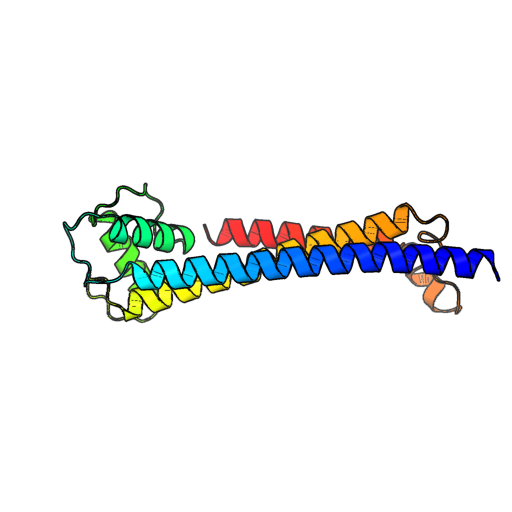A O 1
ATOM 592 N N . ILE A 1 74 ? -15.438 6.673 5.976 1.00 93.00 74 ILE A N 1
ATOM 593 C CA . ILE A 1 74 ? -14.587 6.902 7.149 1.00 93.00 74 ILE A CA 1
ATOM 594 C C . ILE A 1 74 ? -15.257 7.951 8.041 1.00 93.00 74 ILE A C 1
ATOM 596 O O . ILE A 1 74 ? -15.007 9.156 7.920 1.00 93.00 74 ILE A O 1
ATOM 600 N N . THR A 1 75 ? -16.110 7.475 8.941 1.00 91.94 75 THR A N 1
ATOM 601 C CA . THR A 1 75 ? -16.890 8.288 9.885 1.00 91.94 75 THR A CA 1
ATOM 602 C C . THR A 1 75 ? -16.086 8.699 11.118 1.00 91.94 75 THR A C 1
ATOM 604 O O . THR A 1 75 ? -16.350 9.744 11.707 1.00 91.94 75 THR A O 1
ATOM 607 N N . GLY A 1 76 ? -15.076 7.912 11.497 1.00 91.00 76 GLY A N 1
ATOM 608 C CA . GLY A 1 76 ? -14.340 8.081 12.752 1.00 91.00 76 GLY A CA 1
ATOM 609 C C . GLY A 1 76 ? -15.034 7.532 13.982 1.00 91.00 76 GLY A C 1
ATOM 610 O O . GLY A 1 76 ? -14.600 7.840 15.091 1.00 91.00 76 GLY A O 1
ATOM 611 N N . LYS A 1 77 ? -16.076 6.730 13.772 1.00 92.44 77 LYS A N 1
ATOM 612 C CA . LYS A 1 77 ? -16.851 6.065 14.812 1.00 92.44 77 LYS A CA 1
ATOM 613 C C . LYS A 1 77 ? -16.604 4.568 14.752 1.00 92.44 77 LYS A C 1
ATOM 615 O O . LYS A 1 77 ? -16.562 4.006 13.659 1.00 92.44 77 LYS A O 1
ATOM 620 N N . PHE A 1 78 ? -16.434 3.936 15.906 1.00 89.00 78 PHE A N 1
ATOM 621 C CA . PHE A 1 78 ? -16.373 2.483 15.995 1.00 89.00 78 PHE A CA 1
ATOM 622 C C . PHE A 1 78 ? -17.805 1.943 15.997 1.00 89.00 78 PHE A C 1
ATOM 624 O O . PHE A 1 78 ? -18.377 1.652 17.046 1.00 89.00 78 PHE A O 1
ATOM 631 N N . ASP A 1 79 ? -18.384 1.887 14.802 1.00 89.25 79 ASP A N 1
ATOM 632 C CA . ASP A 1 79 ? -19.724 1.376 14.535 1.00 89.25 79 ASP A CA 1
ATOM 633 C C . ASP A 1 79 ? -19.720 -0.132 14.225 1.00 89.25 79 ASP A C 1
ATOM 635 O O . ASP A 1 79 ? -18.673 -0.747 14.005 1.00 89.25 79 ASP A O 1
ATOM 639 N N . ASP A 1 80 ? -20.911 -0.730 14.153 1.00 90.00 80 ASP A N 1
ATOM 640 C CA . ASP A 1 80 ? -21.096 -2.155 13.838 1.00 90.00 80 ASP A CA 1
ATOM 641 C C . ASP A 1 80 ? -20.471 -2.561 12.494 1.00 90.00 80 ASP A C 1
ATOM 643 O O . ASP A 1 80 ? -20.132 -3.723 12.266 1.00 90.00 80 ASP A O 1
ATOM 647 N N . LYS A 1 81 ? -20.340 -1.611 11.561 1.00 91.19 81 LYS A N 1
ATOM 648 C CA . LYS A 1 81 ? -19.719 -1.841 10.250 1.00 91.19 81 LYS A CA 1
ATOM 649 C C . LYS A 1 81 ? -18.212 -2.009 10.397 1.00 91.19 81 LYS A C 1
ATOM 651 O O . LYS A 1 81 ? -17.633 -2.930 9.819 1.00 91.19 81 LYS A O 1
ATOM 656 N N . MET A 1 82 ? -17.581 -1.136 11.178 1.00 90.69 82 MET A N 1
ATOM 657 C CA . MET A 1 82 ? -16.169 -1.240 11.518 1.00 90.69 82 MET A CA 1
ATOM 658 C C . MET A 1 82 ? -15.881 -2.504 12.329 1.00 90.69 82 MET A C 1
ATOM 660 O O . MET A 1 82 ? -14.870 -3.154 12.064 1.00 90.69 82 MET A O 1
ATOM 664 N N . ASP A 1 83 ? -16.764 -2.870 13.259 1.00 90.50 83 ASP A N 1
ATOM 665 C CA . ASP A 1 83 ? -16.628 -4.098 14.046 1.00 90.50 83 ASP A CA 1
ATOM 666 C C . ASP A 1 83 ? -16.623 -5.344 13.152 1.00 90.50 83 ASP A C 1
ATOM 668 O O . ASP A 1 83 ? -15.675 -6.129 13.171 1.00 90.50 83 ASP A O 1
ATOM 672 N N . LYS A 1 84 ? -17.589 -5.454 12.232 1.00 90.69 84 LYS A N 1
ATOM 673 C CA . LYS A 1 84 ? -17.617 -6.538 11.233 1.00 90.69 84 LYS A CA 1
ATOM 674 C C . LYS A 1 84 ? -16.350 -6.587 10.380 1.00 90.69 84 LYS A C 1
ATOM 676 O O . LYS A 1 84 ? -15.802 -7.664 10.159 1.00 90.69 84 LYS A O 1
ATOM 681 N N . ALA A 1 85 ? -15.859 -5.438 9.914 1.00 91.38 85 ALA A N 1
ATOM 682 C CA . ALA A 1 85 ? -14.624 -5.373 9.133 1.00 91.38 85 ALA A CA 1
ATOM 683 C C . ALA A 1 85 ? -13.390 -5.813 9.938 1.00 91.38 85 ALA A C 1
ATOM 685 O O . ALA A 1 85 ? -12.495 -6.466 9.397 1.00 91.38 85 ALA A O 1
ATOM 686 N N . LEU A 1 86 ? -13.340 -5.474 11.228 1.00 90.81 86 LEU A N 1
ATOM 687 C CA . LEU A 1 86 ? -12.280 -5.913 12.128 1.00 90.81 86 LEU A CA 1
ATOM 688 C C . LEU A 1 86 ? -12.339 -7.421 12.376 1.00 90.81 86 LEU A C 1
ATOM 690 O O . LEU A 1 86 ? -11.300 -8.075 12.303 1.00 90.81 86 LEU A O 1
ATOM 694 N N . MET A 1 87 ? -13.528 -7.969 12.625 1.00 89.75 87 MET A N 1
ATOM 695 C CA . MET A 1 87 ? -13.720 -9.408 12.811 1.00 89.75 87 MET A CA 1
ATOM 696 C C . MET A 1 87 ? -13.283 -10.187 11.567 1.00 89.75 87 MET A C 1
ATOM 698 O O . MET A 1 87 ? -12.516 -11.137 11.691 1.00 89.75 87 MET A O 1
ATOM 702 N N . LEU A 1 88 ? -13.680 -9.735 10.371 1.00 90.75 88 LEU A N 1
ATOM 703 C CA . LEU A 1 88 ? -13.236 -10.320 9.100 1.00 90.75 88 LEU A CA 1
ATOM 704 C C . LEU A 1 88 ? -11.713 -10.260 8.949 1.00 90.75 88 LEU A C 1
ATOM 706 O O . LEU A 1 88 ? -11.084 -11.236 8.539 1.00 90.75 88 LEU A O 1
ATOM 710 N N . PHE A 1 89 ? -11.094 -9.130 9.305 1.00 91.06 89 PHE A N 1
ATOM 711 C CA . PHE A 1 89 ? -9.639 -9.023 9.320 1.00 91.06 89 PHE A CA 1
ATOM 712 C C . PHE A 1 89 ? -9.012 -10.023 10.298 1.00 91.06 89 PHE A C 1
ATOM 714 O O . PHE A 1 89 ? -8.075 -10.724 9.920 1.00 91.06 89 PHE A O 1
ATOM 721 N N . GLN A 1 90 ? -9.508 -10.112 11.531 1.00 90.88 90 GLN A N 1
ATOM 722 C CA . GLN A 1 90 ? -8.981 -11.031 12.539 1.00 90.88 90 GLN A CA 1
ATOM 723 C C . GLN A 1 90 ? -9.105 -12.489 12.068 1.00 90.88 90 GLN A C 1
ATOM 725 O O . GLN A 1 90 ? -8.108 -13.212 12.065 1.00 90.88 90 GLN A O 1
ATOM 730 N N . GLU A 1 91 ? -10.272 -12.881 11.555 1.00 90.81 91 GLU A N 1
ATOM 731 C CA . GLU A 1 91 ? -10.554 -14.221 11.031 1.00 90.81 91 GLU A CA 1
ATOM 732 C C . GLU A 1 91 ? -9.628 -14.590 9.862 1.00 90.81 91 GLU A C 1
ATOM 734 O O . GLU A 1 91 ? -8.919 -15.597 9.920 1.00 90.81 91 GLU A O 1
ATOM 739 N N . MET A 1 92 ? -9.522 -13.730 8.843 1.00 89.25 92 MET A N 1
ATOM 740 C CA . MET A 1 92 ? -8.658 -13.974 7.677 1.00 89.25 92 MET A CA 1
ATOM 741 C C . MET A 1 92 ? -7.162 -14.023 8.018 1.00 89.25 92 MET A C 1
ATOM 743 O O . MET A 1 92 ? -6.349 -14.496 7.219 1.00 89.25 92 MET A O 1
ATOM 747 N N . ASN A 1 93 ? -6.773 -13.503 9.183 1.00 88.38 93 ASN A N 1
ATOM 748 C CA . ASN A 1 93 ? -5.390 -13.467 9.646 1.00 88.38 93 ASN A CA 1
ATOM 749 C C . ASN A 1 93 ? -5.102 -14.472 10.770 1.00 88.38 93 ASN A C 1
ATOM 751 O O . ASN A 1 93 ? -3.991 -14.451 11.302 1.00 88.38 93 ASN A O 1
ATOM 755 N N . ASN A 1 94 ? -6.051 -15.361 11.093 1.00 88.50 94 ASN A N 1
ATOM 756 C CA . ASN A 1 94 ? -5.962 -16.315 12.204 1.00 88.50 94 ASN A CA 1
ATOM 757 C C . ASN A 1 94 ? -5.636 -15.638 13.550 1.00 88.50 94 ASN A C 1
ATOM 759 O O . ASN A 1 94 ? -4.892 -16.180 14.371 1.00 88.50 94 ASN A O 1
ATOM 763 N N . LEU A 1 95 ? -6.153 -14.427 13.756 1.00 87.50 95 LEU A N 1
ATOM 764 C CA . LEU A 1 95 ? -6.064 -13.708 15.020 1.00 87.50 95 LEU A CA 1
ATOM 765 C C . LEU A 1 95 ? -7.288 -14.029 15.889 1.00 87.50 95 LEU A C 1
ATOM 767 O O . LEU A 1 95 ? -8.359 -14.327 15.355 1.00 87.50 95 LEU A O 1
ATOM 771 N N . PRO A 1 96 ? -7.172 -13.936 17.225 1.00 85.00 96 PRO A N 1
ATOM 772 C CA . PRO A 1 96 ? -8.327 -14.034 18.105 1.00 85.00 96 PRO A CA 1
ATOM 773 C C . PRO A 1 96 ? -9.372 -12.967 17.753 1.00 85.00 96 PRO A C 1
ATOM 775 O O . PRO A 1 96 ? -9.079 -11.771 17.785 1.00 85.00 96 PRO A O 1
ATOM 778 N N . VAL A 1 97 ? -10.594 -13.399 17.437 1.00 84.75 97 VAL A N 1
ATOM 779 C CA . VAL A 1 97 ? -11.715 -12.494 17.160 1.00 84.75 97 VAL A CA 1
ATOM 780 C C . VAL A 1 97 ? -12.238 -11.966 18.492 1.00 84.75 97 VAL A C 1
ATOM 782 O O . VAL A 1 97 ? -12.993 -12.643 19.187 1.00 84.75 97 VAL A O 1
ATOM 785 N N . THR A 1 98 ? -11.765 -10.789 18.897 1.00 77.56 98 THR A N 1
ATOM 786 C CA . THR A 1 98 ? -12.070 -10.216 20.223 1.00 77.56 98 THR A CA 1
ATOM 787 C C . THR A 1 98 ? -13.098 -9.087 20.184 1.00 77.56 98 THR A C 1
ATOM 789 O O . THR A 1 98 ? -13.529 -8.644 21.249 1.00 77.56 98 THR A O 1
ATOM 792 N N . GLY A 1 99 ? -13.448 -8.577 18.995 1.00 74.25 99 GLY A N 1
ATOM 793 C CA . GLY A 1 99 ? -14.294 -7.379 18.833 1.00 74.25 99 GLY A CA 1
ATOM 794 C C . GLY A 1 99 ? -13.642 -6.082 19.339 1.00 74.25 99 GLY A C 1
ATOM 795 O O . GLY A 1 99 ? -14.253 -5.020 19.344 1.00 74.25 99 GLY A O 1
ATOM 796 N N . ASN A 1 100 ? -12.382 -6.147 19.778 1.00 80.75 100 ASN A N 1
ATOM 797 C CA . ASN A 1 100 ? -11.576 -4.997 20.163 1.00 80.75 100 ASN A CA 1
ATOM 798 C C . ASN A 1 100 ? -10.333 -4.954 19.281 1.00 80.75 100 ASN A C 1
ATOM 800 O O . ASN A 1 100 ? -9.836 -5.991 18.837 1.00 80.75 100 ASN A O 1
ATOM 804 N N . ILE A 1 101 ? -9.804 -3.757 19.041 1.00 80.81 101 ILE A N 1
ATOM 805 C CA . ILE A 1 101 ? -8.541 -3.623 18.312 1.00 80.81 101 ILE A CA 1
ATOM 806 C C . ILE A 1 101 ? -7.422 -3.720 19.329 1.00 80.81 101 ILE A C 1
ATOM 808 O O . ILE A 1 101 ? -7.208 -2.785 20.105 1.00 80.81 101 ILE A O 1
ATOM 812 N N . LEU A 1 102 ? -6.694 -4.831 19.304 1.00 82.69 102 LEU A N 1
ATOM 813 C CA . LEU A 1 102 ? -5.456 -4.968 20.057 1.00 82.69 102 LEU A CA 1
ATOM 814 C C . LEU A 1 102 ? -4.309 -4.286 19.306 1.00 82.69 102 LEU A C 1
ATOM 816 O O . LEU A 1 102 ? -4.316 -4.146 18.078 1.00 82.69 102 LEU A O 1
ATOM 820 N N . LYS A 1 103 ? -3.256 -3.923 20.043 1.00 81.81 103 LYS A N 1
ATOM 821 C CA . LYS A 1 103 ? -2.028 -3.380 19.447 1.00 81.81 103 LYS A CA 1
ATOM 822 C C . LYS A 1 103 ? -1.435 -4.323 18.390 1.00 81.81 103 LYS A C 1
ATOM 824 O O . LYS A 1 103 ? -0.979 -3.854 17.352 1.00 81.81 103 LYS A O 1
ATOM 829 N N . SER A 1 104 ? -1.482 -5.636 18.628 1.00 83.88 104 SER A N 1
ATOM 830 C C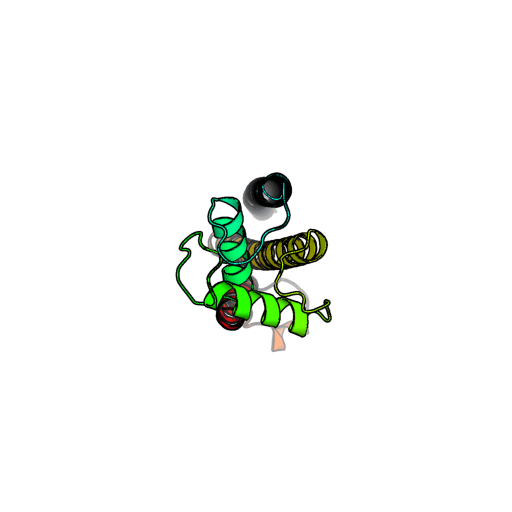A . SER A 1 104 ? -1.028 -6.666 17.683 1.00 83.88 104 SER A CA 1
ATOM 831 C C . SER A 1 104 ? -1.803 -6.644 16.366 1.00 83.88 104 SER A C 1
ATOM 833 O O . SER A 1 104 ? -1.204 -6.752 15.295 1.00 83.88 104 SER A O 1
ATOM 835 N N . ASP A 1 105 ? -3.121 -6.462 16.438 1.00 86.44 105 ASP A N 1
ATOM 836 C CA . ASP A 1 105 ? -4.006 -6.455 15.270 1.00 86.44 105 ASP A CA 1
ATOM 837 C C . ASP A 1 105 ? -3.696 -5.235 14.409 1.00 86.44 105 ASP A C 1
ATOM 839 O O . ASP A 1 105 ? -3.514 -5.334 13.193 1.00 86.44 105 ASP A O 1
ATOM 843 N N . PHE A 1 106 ? -3.545 -4.083 15.066 1.00 86.12 106 PHE A N 1
ATOM 844 C CA . PHE A 1 106 ? -3.171 -2.835 14.422 1.00 86.12 106 PHE A CA 1
ATOM 845 C C . PHE A 1 106 ? -1.766 -2.887 13.805 1.00 86.12 106 PHE A C 1
ATOM 847 O O . PHE A 1 106 ? -1.574 -2.450 12.667 1.00 86.12 106 PHE A O 1
ATOM 854 N N . GLU A 1 107 ? -0.782 -3.435 14.523 1.00 87.31 107 GLU A N 1
ATOM 855 C CA . GLU A 1 107 ? 0.581 -3.630 14.021 1.00 87.31 107 GLU A CA 1
ATOM 856 C C . GLU A 1 107 ? 0.585 -4.497 12.759 1.00 87.31 107 GLU A C 1
ATOM 858 O O . GLU A 1 107 ? 1.207 -4.123 11.756 1.00 87.31 107 GLU A O 1
ATOM 863 N N . LEU A 1 108 ? -0.149 -5.615 12.770 1.00 89.75 108 LEU A N 1
ATOM 864 C CA . LEU A 1 108 ? -0.249 -6.505 11.617 1.00 89.75 108 LEU A CA 1
ATOM 865 C C . LEU A 1 108 ? -0.961 -5.830 10.439 1.00 89.75 108 LEU A C 1
ATOM 867 O O . LEU A 1 108 ? -0.450 -5.880 9.316 1.00 89.75 108 LEU A O 1
ATOM 871 N N . LEU A 1 109 ? -2.098 -5.174 10.687 1.00 90.19 109 LEU A N 1
ATOM 872 C CA . LEU A 1 109 ? -2.867 -4.456 9.669 1.00 90.19 109 LEU A CA 1
ATOM 873 C C . LEU A 1 109 ? -2.012 -3.371 9.007 1.00 90.19 109 LEU A C 1
ATOM 875 O O . LEU A 1 109 ? -1.866 -3.342 7.783 1.00 90.19 109 LEU A O 1
ATOM 879 N N . SER A 1 110 ? -1.393 -2.513 9.821 1.00 89.38 110 SER A N 1
ATOM 880 C CA . SER A 1 110 ? -0.503 -1.448 9.362 1.00 89.38 110 SER A CA 1
ATOM 881 C C . SER A 1 110 ? 0.651 -2.026 8.542 1.00 89.38 110 SER A C 1
ATOM 883 O O . SER A 1 110 ? 0.874 -1.615 7.399 1.00 89.38 110 SER A O 1
ATOM 885 N N . LYS A 1 111 ? 1.341 -3.051 9.059 1.00 89.44 111 LYS A N 1
ATOM 886 C CA . LYS A 1 111 ? 2.447 -3.715 8.357 1.00 89.44 111 LYS A CA 1
ATOM 887 C C . LYS A 1 111 ? 2.015 -4.266 6.997 1.00 89.44 111 LYS A C 1
ATOM 889 O O . LYS A 1 111 ? 2.718 -4.028 6.014 1.00 89.44 111 LYS A O 1
ATOM 894 N N . LYS A 1 112 ? 0.878 -4.967 6.916 1.00 89.88 112 LYS A N 1
ATOM 895 C CA . LYS A 1 112 ? 0.358 -5.528 5.656 1.00 89.88 112 LYS A CA 1
ATOM 896 C C . LYS A 1 112 ? 0.023 -4.436 4.643 1.00 89.88 112 LYS A C 1
ATOM 898 O O . LYS A 1 112 ? 0.485 -4.505 3.505 1.00 89.88 112 LYS A O 1
ATOM 903 N N . VAL A 1 113 ? -0.704 -3.400 5.062 1.00 88.94 113 VAL A N 1
ATOM 904 C CA . VAL A 1 113 ? -1.083 -2.277 4.189 1.00 88.94 113 VAL A CA 1
ATOM 905 C C . VAL A 1 113 ? 0.152 -1.529 3.678 1.00 88.94 113 VAL A C 1
ATOM 907 O O . VAL A 1 113 ? 0.236 -1.194 2.493 1.00 88.94 113 VAL A O 1
ATOM 910 N N . HIS A 1 114 ? 1.140 -1.270 4.538 1.00 87.00 114 HIS A N 1
ATOM 911 C CA . HIS A 1 114 ? 2.383 -0.605 4.131 1.00 87.00 114 HIS A CA 1
ATOM 912 C C . HIS A 1 114 ? 3.240 -1.482 3.221 1.00 87.00 114 HIS A C 1
ATOM 914 O O . HIS A 1 114 ? 3.793 -0.972 2.247 1.00 87.00 114 HIS A O 1
ATOM 920 N N . LEU A 1 115 ? 3.318 -2.790 3.477 1.00 85.69 115 LEU A N 1
ATOM 921 C CA . LEU A 1 115 ? 4.023 -3.729 2.605 1.00 85.69 115 LEU A CA 1
ATOM 922 C C . LEU A 1 115 ? 3.389 -3.776 1.209 1.00 85.69 115 LEU A C 1
ATOM 924 O O . LEU A 1 115 ? 4.100 -3.613 0.219 1.00 85.69 115 LEU A O 1
ATOM 928 N N . TYR A 1 116 ? 2.062 -3.908 1.135 1.00 86.19 116 TYR A N 1
ATOM 929 C CA . TYR A 1 116 ? 1.312 -3.856 -0.120 1.00 86.19 116 TYR A CA 1
ATOM 930 C C . TYR A 1 116 ? 1.592 -2.561 -0.893 1.00 86.19 116 TYR A C 1
ATOM 932 O O . TYR A 1 116 ? 1.958 -2.602 -2.067 1.00 86.19 116 TYR A O 1
ATOM 940 N N . ASN A 1 117 ? 1.519 -1.404 -0.225 1.00 83.56 117 ASN A N 1
ATOM 941 C CA . ASN A 1 117 ? 1.806 -0.122 -0.870 1.00 83.56 117 ASN A CA 1
ATOM 942 C C . ASN A 1 117 ? 3.259 -0.011 -1.348 1.00 83.56 117 ASN A C 1
ATOM 944 O O . ASN A 1 117 ? 3.495 0.553 -2.412 1.00 83.56 117 ASN A O 1
ATOM 948 N N . ARG A 1 118 ? 4.233 -0.562 -0.613 1.00 82.62 118 ARG A N 1
ATOM 949 C CA . ARG A 1 118 ? 5.639 -0.574 -1.050 1.00 82.62 118 ARG A CA 1
ATOM 950 C C . ARG A 1 118 ? 5.832 -1.404 -2.311 1.00 82.62 118 ARG A C 1
ATOM 952 O O . ARG A 1 118 ? 6.466 -0.918 -3.243 1.00 82.62 118 ARG A O 1
ATOM 959 N N . VAL A 1 119 ? 5.274 -2.614 -2.350 1.00 82.75 119 VAL A N 1
ATOM 960 C CA . VAL A 1 119 ? 5.357 -3.497 -3.525 1.00 82.75 119 VAL A CA 1
ATOM 961 C C . VAL A 1 119 ? 4.669 -2.848 -4.725 1.00 82.75 119 VAL A C 1
ATOM 963 O O . VAL A 1 119 ? 5.263 -2.744 -5.796 1.00 82.75 119 VAL A O 1
ATOM 966 N N . LYS A 1 120 ? 3.457 -2.323 -4.525 1.00 83.31 120 LYS A N 1
ATOM 967 C CA . LYS A 1 120 ? 2.697 -1.611 -5.554 1.00 83.31 120 LYS A CA 1
ATOM 968 C C . LYS A 1 120 ? 3.465 -0.404 -6.107 1.00 83.31 120 LYS A C 1
ATOM 970 O O . LYS A 1 120 ? 3.618 -0.271 -7.317 1.00 83.31 120 LYS A O 1
ATOM 975 N N . ASN A 1 121 ? 3.985 0.459 -5.233 1.00 83.19 121 ASN A N 1
ATOM 976 C CA . ASN A 1 121 ? 4.752 1.635 -5.647 1.00 83.19 121 ASN A CA 1
ATOM 977 C C . ASN A 1 121 ? 6.026 1.235 -6.401 1.00 83.19 121 ASN A C 1
ATOM 979 O O . ASN A 1 121 ? 6.345 1.851 -7.412 1.00 83.19 121 ASN A O 1
ATOM 983 N N . ALA A 1 122 ? 6.725 0.186 -5.955 1.00 81.69 122 ALA A N 1
ATOM 984 C CA . ALA A 1 122 ? 7.900 -0.332 -6.650 1.00 81.69 122 ALA A CA 1
ATOM 985 C C . ALA A 1 122 ? 7.562 -0.820 -8.068 1.00 81.69 122 ALA A C 1
ATOM 987 O O . ALA A 1 122 ? 8.280 -0.477 -9.004 1.00 81.69 122 ALA A O 1
ATOM 988 N N . ALA A 1 123 ? 6.453 -1.544 -8.249 1.00 79.31 123 ALA A N 1
ATOM 989 C CA . ALA A 1 123 ? 5.999 -1.981 -9.570 1.00 79.31 123 ALA A CA 1
ATOM 990 C C . ALA A 1 123 ? 5.709 -0.790 -10.502 1.00 79.31 123 ALA A C 1
ATOM 992 O O . ALA A 1 123 ? 6.163 -0.776 -11.649 1.00 79.31 123 ALA A O 1
ATOM 993 N N . TYR A 1 124 ? 5.033 0.246 -9.993 1.00 83.81 124 TYR A N 1
ATOM 994 C CA . TYR A 1 124 ? 4.801 1.476 -10.752 1.00 83.81 124 TYR A CA 1
ATOM 995 C C . TYR A 1 124 ? 6.103 2.202 -11.106 1.00 83.81 124 TYR A C 1
ATOM 997 O O . TYR A 1 124 ? 6.240 2.674 -12.235 1.00 83.81 124 TYR A O 1
ATOM 1005 N N . TYR A 1 125 ? 7.082 2.255 -10.196 1.00 82.44 125 TYR A N 1
ATOM 1006 C CA . TYR A 1 125 ? 8.392 2.830 -10.505 1.00 82.44 125 TYR A CA 1
ATOM 1007 C C . TYR A 1 125 ? 9.106 2.040 -11.596 1.00 82.44 125 TYR A C 1
ATOM 1009 O O . TYR A 1 125 ? 9.519 2.635 -12.582 1.00 82.44 125 TYR A O 1
ATOM 1017 N N . VAL A 1 126 ? 9.191 0.713 -11.487 1.00 81.12 126 VAL A N 1
ATOM 1018 C CA . VAL A 1 126 ? 9.838 -0.126 -12.510 1.00 81.12 126 VAL A CA 1
ATOM 1019 C C . VAL A 1 126 ? 9.189 0.076 -13.883 1.00 81.12 126 VAL A C 1
ATOM 1021 O O . VAL A 1 126 ? 9.899 0.235 -14.875 1.00 81.12 126 VAL A O 1
ATOM 1024 N N . SER A 1 127 ? 7.856 0.152 -13.935 1.00 78.62 127 SER A N 1
ATOM 1025 C CA . SER A 1 127 ? 7.112 0.454 -15.164 1.00 78.62 127 SER A CA 1
ATOM 1026 C C . SER A 1 127 ? 7.459 1.840 -15.727 1.00 78.62 127 SER A C 1
ATOM 1028 O O . SER A 1 127 ? 7.813 1.958 -16.900 1.00 78.62 127 SER A O 1
ATOM 1030 N N . ALA A 1 128 ? 7.448 2.888 -14.898 1.00 81.12 128 ALA A N 1
ATOM 1031 C CA . ALA A 1 128 ? 7.800 4.240 -1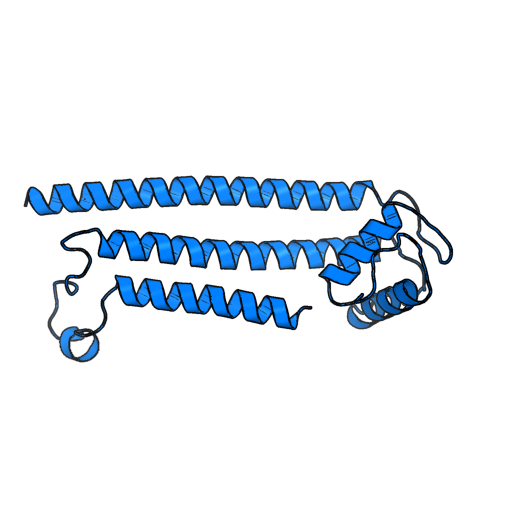5.329 1.00 81.12 128 ALA A CA 1
ATOM 1032 C C . ALA A 1 128 ? 9.242 4.326 -15.859 1.00 81.12 128 ALA A C 1
ATOM 1034 O O . ALA A 1 128 ? 9.482 4.925 -16.907 1.00 81.12 128 ALA A O 1
ATOM 1035 N N . LEU A 1 129 ? 10.200 3.686 -15.183 1.00 79.94 129 LEU A N 1
ATOM 1036 C CA . LEU A 1 129 ? 11.605 3.695 -15.597 1.00 79.94 129 LEU A CA 1
ATOM 1037 C C . LEU A 1 129 ? 11.839 2.937 -16.890 1.00 79.94 129 LEU A C 1
ATOM 1039 O O . LEU A 1 129 ? 12.608 3.396 -17.733 1.00 79.94 129 LEU A O 1
ATOM 1043 N N . GLY A 1 130 ? 11.158 1.811 -17.074 1.00 77.94 130 GLY A N 1
ATOM 1044 C CA . GLY A 1 130 ? 11.219 1.089 -18.332 1.00 77.94 130 GLY A CA 1
ATOM 1045 C C . GLY A 1 130 ? 10.634 1.906 -19.494 1.00 77.94 130 GLY A C 1
ATOM 1046 O O . GLY A 1 130 ? 11.240 1.956 -20.563 1.00 77.94 130 GLY A O 1
ATOM 1047 N N . LEU A 1 131 ? 9.549 2.663 -19.284 1.00 80.06 131 LEU A N 1
ATOM 1048 C CA . LEU A 1 131 ? 9.025 3.593 -20.298 1.00 80.06 131 LEU A CA 1
ATOM 1049 C C . LEU A 1 131 ? 9.985 4.760 -20.595 1.00 80.06 131 LEU A C 1
ATOM 1051 O O . LEU A 1 131 ? 10.169 5.132 -21.758 1.00 80.06 131 LEU A O 1
ATOM 1055 N N . MET A 1 132 ? 10.642 5.318 -19.575 1.00 78.56 132 MET A N 1
ATOM 1056 C CA . MET A 1 132 ? 11.672 6.353 -19.765 1.00 78.56 132 MET A CA 1
ATOM 1057 C C . MET A 1 132 ? 12.886 5.810 -20.529 1.00 78.56 132 MET A C 1
ATOM 1059 O O . MET A 1 132 ? 13.415 6.465 -21.426 1.00 78.56 132 MET A O 1
ATOM 1063 N N . LEU A 1 133 ? 13.310 4.585 -20.218 1.00 74.19 133 LEU A N 1
ATOM 1064 C CA . LEU A 1 133 ? 14.393 3.922 -20.933 1.00 74.19 133 LEU A CA 1
ATOM 1065 C C . LEU A 1 133 ? 14.001 3.663 -22.394 1.00 74.19 133 LEU A C 1
ATOM 1067 O O . LEU A 1 133 ? 14.776 3.960 -23.299 1.00 74.19 133 LEU A O 1
ATOM 1071 N N . SER A 1 134 ? 12.779 3.186 -22.633 1.00 75.25 134 SER A N 1
ATOM 1072 C CA . SER A 1 134 ? 12.242 2.971 -23.980 1.00 75.25 134 SER A CA 1
ATOM 1073 C C . SER A 1 134 ? 12.205 4.262 -24.810 1.00 75.25 134 SER A C 1
ATOM 1075 O O . SER A 1 134 ? 12.680 4.281 -25.946 1.00 75.25 134 SER A O 1
ATOM 1077 N N . THR A 1 135 ? 11.734 5.375 -24.239 1.00 73.94 135 THR A N 1
ATOM 1078 C CA . THR A 1 135 ? 11.723 6.675 -24.937 1.00 73.94 135 THR A CA 1
ATOM 1079 C C . THR A 1 135 ? 13.129 7.174 -25.276 1.00 73.94 135 THR A C 1
ATOM 1081 O O . THR A 1 135 ? 13.335 7.693 -26.374 1.00 73.94 135 THR A O 1
ATOM 1084 N N . ALA A 1 136 ? 14.130 6.942 -24.420 1.00 70.56 136 ALA A N 1
ATOM 1085 C CA . ALA A 1 136 ? 15.525 7.248 -24.747 1.00 70.56 136 ALA A CA 1
ATOM 1086 C C . ALA A 1 136 ? 16.029 6.463 -25.978 1.00 70.56 136 ALA A C 1
ATOM 1088 O O . ALA A 1 136 ? 16.731 7.027 -26.824 1.00 70.56 136 ALA A O 1
ATOM 1089 N N . PHE A 1 137 ? 15.629 5.197 -26.144 1.00 66.81 137 PHE A N 1
ATOM 1090 C CA . PHE A 1 137 ? 15.954 4.416 -27.346 1.00 66.81 137 PHE A CA 1
ATOM 1091 C C . PHE A 1 137 ? 15.285 4.954 -28.622 1.00 66.81 137 PHE A C 1
ATOM 1093 O O . PHE A 1 137 ? 15.871 4.858 -29.697 1.00 66.81 137 PHE A O 1
ATOM 1100 N N . PHE A 1 138 ? 14.092 5.550 -28.526 1.00 67.50 138 PHE A N 1
ATOM 1101 C CA . PHE A 1 138 ? 13.417 6.154 -29.683 1.00 67.50 138 PHE A CA 1
ATOM 1102 C C . PHE A 1 138 ? 14.016 7.502 -30.108 1.00 67.50 138 PHE A C 1
ATOM 1104 O O . PHE A 1 138 ? 14.069 7.796 -31.301 1.00 67.50 138 PHE A O 1
ATOM 1111 N N . ILE A 1 139 ? 14.482 8.317 -29.157 1.00 68.88 139 ILE A N 1
ATOM 1112 C CA . ILE A 1 139 ? 15.118 9.620 -29.441 1.00 68.88 139 ILE A CA 1
ATOM 1113 C C . ILE A 1 139 ? 16.496 9.427 -30.087 1.00 68.88 139 ILE A C 1
ATOM 1115 O O . ILE A 1 139 ? 16.972 10.245 -30.879 1.00 68.88 139 ILE A O 1
ATOM 1119 N N . THR A 1 140 ? 17.164 8.335 -29.737 1.00 62.09 140 THR A N 1
ATOM 1120 C CA . THR A 1 140 ? 18.527 8.068 -30.157 1.00 62.09 140 THR A CA 1
ATOM 1121 C C . THR A 1 140 ? 18.541 7.496 -31.581 1.00 62.09 140 THR A C 1
ATOM 1123 O O . THR A 1 140 ? 18.024 6.422 -31.862 1.00 62.09 140 THR A O 1
ATOM 1126 N N . ARG A 1 141 ? 19.153 8.235 -32.518 1.00 55.84 141 ARG A N 1
ATOM 1127 C CA . ARG A 1 141 ? 19.130 7.981 -33.976 1.00 55.84 141 ARG A CA 1
ATOM 1128 C C . ARG A 1 141 ? 19.625 6.584 -34.414 1.00 55.84 141 ARG A C 1
ATOM 1130 O O . ARG A 1 141 ? 19.270 6.135 -35.501 1.00 55.84 141 ARG A O 1
ATOM 1137 N N . ASP A 1 142 ? 20.416 5.908 -33.575 1.00 54.78 142 ASP A N 1
ATOM 1138 C CA . ASP A 1 142 ? 20.889 4.529 -33.779 1.00 54.78 142 ASP A CA 1
ATOM 1139 C C . ASP A 1 142 ? 20.253 3.511 -32.797 1.00 54.78 142 ASP A C 1
ATOM 1141 O O . ASP A 1 142 ? 20.523 2.318 -32.906 1.00 54.78 142 ASP A O 1
ATOM 1145 N N . GLY A 1 143 ? 19.408 3.946 -31.853 1.00 53.88 143 GLY A N 1
ATOM 1146 C CA . GLY A 1 143 ? 18.845 3.123 -30.770 1.00 53.88 143 GLY A CA 1
ATOM 1147 C C . GLY A 1 143 ? 17.736 2.165 -31.212 1.00 53.88 143 GLY A C 1
ATOM 1148 O O . GLY A 1 143 ? 17.445 1.190 -30.526 1.00 53.88 143 GLY A O 1
ATOM 1149 N N . THR A 1 144 ? 17.160 2.402 -32.388 1.00 56.97 144 THR A N 1
ATOM 1150 C CA . THR A 1 144 ? 16.166 1.529 -33.027 1.00 56.97 144 THR A CA 1
ATOM 1151 C C . THR A 1 144 ? 16.777 0.571 -34.053 1.00 56.97 144 THR A C 1
ATOM 1153 O O . THR A 1 144 ? 16.046 -0.183 -34.698 1.00 56.97 144 THR A O 1
ATOM 1156 N N . ARG A 1 145 ? 18.109 0.587 -34.236 1.00 56.53 145 ARG A N 1
ATOM 1157 C CA . ARG A 1 145 ? 18.787 -0.330 -35.161 1.00 56.53 145 ARG A CA 1
ATOM 1158 C C . ARG A 1 145 ? 18.830 -1.755 -34.588 1.00 56.53 145 ARG A C 1
ATOM 1160 O O . ARG A 1 145 ? 19.010 -1.909 -33.381 1.00 56.53 145 ARG A O 1
ATOM 1167 N N . PRO A 1 146 ? 18.724 -2.798 -35.433 1.00 53.34 146 PRO A N 1
ATOM 1168 C CA . PRO A 1 146 ? 18.901 -4.183 -35.000 1.00 53.34 146 PRO A CA 1
ATOM 1169 C C . PRO A 1 146 ? 20.279 -4.387 -34.351 1.00 53.34 146 PRO A C 1
ATOM 1171 O O . PRO A 1 146 ? 21.271 -3.846 -34.844 1.00 53.34 146 PRO A O 1
ATOM 1174 N N . LEU A 1 147 ? 20.343 -5.166 -33.264 1.00 52.47 147 LEU A N 1
ATOM 1175 C CA . LEU A 1 147 ? 21.590 -5.521 -32.571 1.00 52.47 147 LEU A CA 1
ATOM 1176 C C . LEU A 1 147 ? 22.599 -6.118 -33.578 1.00 52.47 147 LEU A C 1
ATOM 1178 O O . LEU A 1 147 ? 22.269 -7.044 -34.318 1.00 52.47 147 LEU A O 1
ATOM 1182 N N . ILE A 1 148 ? 23.810 -5.557 -33.656 1.00 56.34 148 ILE A N 1
ATOM 1183 C CA . ILE A 1 148 ? 24.818 -5.914 -34.672 1.00 56.34 148 ILE A CA 1
ATOM 1184 C C . ILE A 1 148 ? 25.718 -7.065 -34.148 1.00 56.34 148 ILE A C 1
ATOM 1186 O O . ILE A 1 148 ? 26.363 -6.883 -33.119 1.00 56.34 148 ILE A O 1
ATOM 1190 N N . TYR A 1 149 ? 25.796 -8.172 -34.922 1.00 48.97 149 TYR A N 1
ATOM 1191 C CA . TYR A 1 149 ? 26.465 -9.500 -34.736 1.00 48.97 149 TYR A CA 1
ATOM 1192 C C . TYR A 1 149 ? 25.705 -10.511 -33.838 1.00 48.97 149 TYR A C 1
ATOM 1194 O O . TYR A 1 149 ? 25.291 -10.147 -32.749 1.00 48.97 149 TYR A O 1
ATOM 1202 N N . ASN A 1 150 ? 25.452 -11.792 -34.171 1.00 43.38 150 ASN A N 1
ATOM 1203 C CA . ASN A 1 150 ? 26.048 -12.768 -35.105 1.00 43.38 150 ASN A CA 1
ATOM 1204 C C . ASN A 1 150 ? 24.947 -13.714 -35.687 1.00 43.38 150 ASN A C 1
ATOM 1206 O O . ASN A 1 150 ? 23.881 -13.870 -35.088 1.00 43.38 150 ASN A O 1
ATOM 1210 N N . ASP A 1 151 ? 25.184 -14.324 -36.851 1.00 52.38 151 ASP A N 1
ATOM 1211 C CA . ASP A 1 151 ? 24.178 -14.666 -37.884 1.00 52.38 151 ASP A CA 1
ATOM 1212 C C . ASP A 1 151 ? 23.051 -15.692 -37.592 1.00 52.38 151 ASP A C 1
ATOM 1214 O O . ASP A 1 151 ? 22.124 -15.793 -38.398 1.00 52.38 151 ASP A O 1
ATOM 1218 N N . GLU A 1 152 ? 23.011 -16.380 -36.448 1.00 53.94 152 GLU A N 1
ATOM 1219 C CA . GLU A 1 152 ? 21.908 -17.319 -36.137 1.00 53.94 152 GLU A CA 1
ATOM 1220 C C . GLU A 1 152 ? 20.671 -16.653 -35.508 1.00 53.94 152 GLU A C 1
ATOM 1222 O O . GLU A 1 152 ? 19.533 -17.037 -35.784 1.00 53.94 152 GLU A O 1
ATOM 1227 N N . TRP A 1 153 ? 20.856 -15.580 -34.736 1.00 44.88 153 TRP A N 1
ATOM 1228 C CA . TRP A 1 153 ? 19.765 -14.892 -34.029 1.00 44.88 153 TRP A CA 1
ATOM 1229 C C . TRP A 1 153 ? 18.844 -14.087 -34.964 1.00 44.88 153 TRP A C 1
ATOM 1231 O O . TRP A 1 153 ? 17.727 -13.712 -34.588 1.00 44.88 153 TRP A O 1
ATOM 1241 N N . ARG A 1 154 ? 19.276 -13.850 -36.213 1.00 43.16 154 ARG A N 1
ATOM 1242 C CA . ARG A 1 154 ? 18.545 -13.043 -37.204 1.00 43.16 154 ARG A CA 1
ATOM 1243 C C . ARG A 1 154 ? 17.171 -13.611 -37.555 1.00 43.16 154 ARG A C 1
ATOM 1245 O O . ARG A 1 154 ? 16.236 -12.841 -37.725 1.00 43.16 154 ARG A O 1
ATOM 1252 N N . LYS A 1 155 ? 17.003 -14.930 -37.662 1.00 50.34 155 LYS A N 1
ATOM 1253 C CA . LYS A 1 155 ? 15.716 -15.488 -38.127 1.00 50.34 155 LYS A CA 1
ATOM 1254 C C . LYS A 1 155 ? 14.574 -15.284 -37.128 1.00 50.34 155 LYS A C 1
ATOM 1256 O O . LYS A 1 155 ? 13.423 -15.217 -37.543 1.00 50.34 155 LYS A O 1
ATOM 1261 N N . HIS A 1 156 ? 14.889 -15.144 -35.840 1.00 44.69 156 HIS A N 1
ATOM 1262 C CA . HIS A 1 156 ? 13.890 -15.016 -34.779 1.00 44.69 156 HIS A CA 1
ATOM 1263 C C . HIS A 1 156 ? 13.729 -13.585 -34.245 1.00 44.69 156 HIS A C 1
ATOM 1265 O O . HIS A 1 156 ? 12.634 -13.230 -33.821 1.00 44.69 156 HIS A O 1
ATOM 1271 N N . PHE A 1 157 ? 14.768 -12.740 -34.306 1.00 40.59 157 PHE A N 1
ATOM 1272 C CA . PHE A 1 157 ? 14.762 -11.411 -33.669 1.00 40.59 157 PHE A CA 1
ATOM 1273 C C . PHE A 1 157 ? 14.839 -10.205 -34.624 1.00 40.59 157 PHE A C 1
ATOM 1275 O O . PHE A 1 157 ? 14.834 -9.072 -34.150 1.00 40.59 157 PHE A O 1
ATOM 1282 N N . VAL A 1 158 ? 14.826 -10.393 -35.954 1.00 46.28 158 VAL A N 1
ATOM 1283 C CA . VAL A 1 158 ? 14.814 -9.287 -36.951 1.00 46.28 158 VAL A CA 1
ATOM 1284 C C . VAL A 1 158 ? 13.640 -8.305 -36.780 1.00 46.28 158 VAL A C 1
ATOM 1286 O O . VAL A 1 158 ? 13.718 -7.168 -37.237 1.00 46.28 158 VAL A O 1
ATOM 1289 N N . VAL A 1 159 ? 12.578 -8.706 -36.078 1.00 47.78 159 VAL A N 1
ATOM 1290 C CA . VAL A 1 159 ? 11.360 -7.905 -35.871 1.00 47.78 159 VAL A CA 1
ATOM 1291 C C . VAL A 1 159 ? 11.344 -7.180 -34.512 1.00 47.78 159 VAL A C 1
ATOM 1293 O O . VAL A 1 159 ? 10.584 -6.230 -34.327 1.00 47.78 159 VAL A O 1
ATOM 1296 N N . LEU A 1 160 ? 12.186 -7.577 -33.548 1.00 49.25 160 LEU A N 1
ATOM 1297 C CA . LEU A 1 160 ? 12.112 -7.071 -32.173 1.00 49.25 160 LEU A CA 1
ATOM 1298 C C . LEU A 1 160 ? 13.089 -5.908 -31.934 1.00 49.25 160 LEU A C 1
ATOM 1300 O O . LEU A 1 160 ? 14.267 -6.095 -31.637 1.00 49.25 160 LEU A O 1
ATOM 1304 N N . ASN A 1 161 ? 12.575 -4.681 -32.010 1.00 64.81 161 ASN A N 1
ATOM 1305 C CA . ASN A 1 161 ? 13.273 -3.489 -31.529 1.00 64.81 161 ASN A CA 1
ATOM 1306 C C . ASN A 1 161 ? 13.328 -3.520 -29.990 1.00 64.81 161 ASN A C 1
ATOM 1308 O O . ASN A 1 161 ? 12.283 -3.539 -29.340 1.00 64.81 161 ASN A O 1
ATOM 1312 N N . LEU A 1 162 ? 14.530 -3.491 -29.405 1.00 65.06 162 LEU A N 1
ATOM 1313 C CA . LEU A 1 162 ? 14.742 -3.498 -27.950 1.00 65.06 162 LEU A CA 1
ATOM 1314 C C . LEU A 1 162 ? 13.913 -2.418 -27.228 1.00 65.06 162 LEU A C 1
ATOM 1316 O O . LEU A 1 162 ? 13.374 -2.676 -26.153 1.00 65.06 162 LEU A O 1
ATOM 1320 N N . ALA A 1 163 ? 13.728 -1.248 -27.847 1.00 65.38 163 ALA A N 1
ATOM 1321 C CA . ALA A 1 163 ? 12.873 -0.181 -27.329 1.00 65.38 163 ALA A CA 1
ATOM 1322 C C . ALA A 1 163 ? 11.408 -0.619 -27.184 1.00 65.38 163 ALA A C 1
ATOM 1324 O O . ALA A 1 163 ? 10.784 -0.342 -26.159 1.00 65.38 163 ALA A O 1
ATOM 1325 N N . LEU A 1 164 ? 10.874 -1.325 -28.191 1.00 64.88 164 LEU A N 1
ATOM 1326 C CA . LEU A 1 164 ? 9.514 -1.871 -28.185 1.00 64.88 164 LEU A CA 1
ATOM 1327 C C . LEU A 1 164 ? 9.382 -2.984 -27.146 1.00 64.88 164 LEU A C 1
ATOM 1329 O O . LEU A 1 164 ? 8.392 -3.018 -26.426 1.00 64.88 164 LEU A O 1
ATOM 1333 N N . VAL A 1 165 ? 10.389 -3.849 -27.011 1.00 64.94 165 VAL A N 1
ATOM 1334 C CA . VAL A 1 165 ? 10.395 -4.913 -25.994 1.00 64.94 165 VAL A CA 1
ATOM 1335 C C . VAL A 1 165 ? 10.317 -4.318 -24.590 1.00 64.94 165 VAL A C 1
ATOM 1337 O O . VAL A 1 165 ? 9.440 -4.686 -23.812 1.00 64.94 165 VAL A O 1
ATOM 1340 N N . ILE A 1 166 ? 11.184 -3.348 -24.284 1.00 70.44 166 ILE A N 1
ATOM 1341 C CA . ILE A 1 166 ? 11.187 -2.655 -22.990 1.00 70.44 166 ILE A CA 1
ATOM 1342 C C . ILE A 1 166 ? 9.850 -1.931 -22.770 1.00 70.44 166 ILE A C 1
ATOM 1344 O O . ILE A 1 166 ? 9.300 -1.998 -21.672 1.00 70.44 166 ILE A O 1
ATOM 1348 N N . MET A 1 167 ? 9.291 -1.293 -23.803 1.00 73.56 167 MET A N 1
ATOM 1349 C CA . MET A 1 167 ? 7.984 -0.630 -23.733 1.00 73.56 167 MET A CA 1
ATOM 1350 C C . MET A 1 167 ? 6.862 -1.607 -23.368 1.00 73.56 167 MET A C 1
ATOM 1352 O O . MET A 1 167 ? 6.120 -1.355 -22.421 1.00 73.56 167 MET A O 1
ATOM 1356 N N . PHE A 1 168 ? 6.753 -2.732 -24.083 1.00 69.31 168 PHE A N 1
ATOM 1357 C CA . PHE A 1 168 ? 5.711 -3.729 -23.842 1.00 69.31 168 PHE A CA 1
ATOM 1358 C C . PHE A 1 168 ? 5.853 -4.369 -22.461 1.00 69.31 168 PHE A C 1
ATOM 1360 O O . PHE A 1 168 ? 4.862 -4.454 -21.738 1.00 69.31 168 PHE A O 1
ATOM 1367 N N . ILE A 1 169 ? 7.071 -4.724 -22.040 1.00 71.44 169 ILE A N 1
ATOM 1368 C CA . ILE A 1 169 ? 7.320 -5.225 -20.679 1.00 71.44 169 ILE A CA 1
ATOM 1369 C C . ILE A 1 169 ? 6.866 -4.186 -19.647 1.00 71.44 169 ILE A C 1
ATOM 1371 O O . ILE A 1 169 ? 6.121 -4.505 -18.723 1.00 71.44 169 ILE A O 1
ATOM 1375 N N . SER A 1 170 ? 7.224 -2.919 -19.837 1.00 76.25 170 SER A N 1
ATOM 1376 C CA . SER A 1 170 ? 6.861 -1.850 -18.902 1.00 76.25 170 SER A CA 1
ATOM 1377 C C . SER A 1 170 ? 5.352 -1.626 -18.824 1.00 76.25 170 SER A C 1
ATOM 1379 O O . SER A 1 170 ? 4.817 -1.476 -17.722 1.00 76.25 170 SER A O 1
ATOM 1381 N N . PHE A 1 171 ? 4.648 -1.657 -19.960 1.00 74.62 171 PHE A N 1
ATOM 1382 C CA . PHE A 1 171 ? 3.188 -1.585 -19.985 1.00 74.62 171 PHE A CA 1
ATOM 1383 C C . PHE A 1 171 ? 2.540 -2.793 -19.321 1.00 74.62 171 PHE A C 1
ATOM 1385 O O . PHE A 1 171 ? 1.631 -2.608 -18.517 1.00 74.62 171 PHE A O 1
ATOM 1392 N N . THR A 1 172 ? 3.019 -4.010 -19.582 1.00 70.06 172 THR A N 1
ATOM 1393 C CA . THR A 1 172 ? 2.471 -5.208 -18.928 1.00 70.06 172 THR A CA 1
ATOM 1394 C C . THR A 1 172 ? 2.651 -5.162 -17.413 1.00 70.06 172 THR A C 1
ATOM 1396 O O . THR A 1 172 ? 1.700 -5.462 -16.696 1.00 70.06 172 THR A O 1
ATOM 1399 N N . ILE A 1 173 ? 3.803 -4.701 -16.909 1.00 75.50 173 ILE A N 1
ATOM 1400 C CA . ILE A 1 173 ? 4.035 -4.503 -15.468 1.00 75.50 173 ILE A CA 1
ATOM 1401 C C . ILE A 1 173 ? 3.071 -3.452 -14.901 1.00 75.50 173 ILE A C 1
ATOM 1403 O O . ILE A 1 173 ? 2.458 -3.683 -13.860 1.00 75.50 173 ILE A O 1
ATOM 1407 N N . GLY A 1 174 ? 2.897 -2.320 -15.589 1.00 73.56 174 GLY A N 1
ATOM 1408 C CA . GLY A 1 174 ? 2.003 -1.245 -15.151 1.00 73.56 174 GLY A CA 1
ATOM 1409 C C . GLY A 1 174 ? 0.530 -1.666 -15.126 1.00 73.56 174 GLY A C 1
ATOM 1410 O O . GLY A 1 174 ? -0.151 -1.464 -14.123 1.00 73.56 174 GLY A O 1
ATOM 1411 N N . ILE A 1 175 ? 0.054 -2.312 -16.193 1.00 75.31 175 ILE A N 1
ATOM 1412 C CA . ILE A 1 175 ? -1.318 -2.828 -16.303 1.00 75.31 175 ILE A CA 1
ATOM 1413 C C . ILE A 1 175 ? -1.558 -3.924 -15.261 1.00 75.31 175 ILE A C 1
ATOM 1415 O O . ILE A 1 175 ? -2.575 -3.900 -14.573 1.00 75.31 175 ILE A O 1
ATOM 1419 N N . SER A 1 176 ? -0.607 -4.842 -15.077 1.00 71.75 176 SER A N 1
ATOM 1420 C CA . SER A 1 176 ? -0.712 -5.885 -14.049 1.00 71.75 176 SER A CA 1
ATOM 1421 C C . SER A 1 176 ? -0.781 -5.285 -12.643 1.00 71.75 176 SER A C 1
ATOM 1423 O O . SER A 1 176 ? -1.574 -5.748 -11.828 1.00 71.75 176 SER A O 1
ATOM 1425 N N . ALA A 1 177 ? -0.017 -4.223 -12.360 1.00 75.44 177 ALA A N 1
ATOM 1426 C CA . ALA A 1 177 ? -0.089 -3.503 -11.088 1.00 75.44 177 ALA A CA 1
ATOM 1427 C C . ALA A 1 177 ? -1.449 -2.808 -10.880 1.00 75.44 177 ALA A C 1
ATOM 1429 O O . ALA A 1 177 ? -1.970 -2.827 -9.764 1.00 75.44 177 ALA A O 1
ATOM 1430 N N . MET A 1 178 ? -2.053 -2.250 -11.938 1.00 79.62 178 MET A N 1
ATOM 1431 C CA . MET A 1 178 ? -3.400 -1.662 -11.884 1.00 79.62 178 MET A CA 1
ATOM 1432 C C . MET A 1 178 ? -4.484 -2.716 -11.640 1.00 79.62 178 MET A C 1
ATOM 1434 O O . MET A 1 178 ? -5.351 -2.513 -10.792 1.00 79.62 178 MET A O 1
ATOM 1438 N N . ILE A 1 179 ? -4.416 -3.854 -12.338 1.00 76.06 179 ILE A N 1
ATOM 1439 C CA . ILE A 1 179 ? -5.353 -4.970 -12.147 1.00 76.06 179 ILE A CA 1
ATOM 1440 C C . ILE A 1 179 ? -5.215 -5.530 -10.730 1.00 76.06 179 ILE A C 1
ATOM 1442 O O . ILE A 1 179 ? -6.211 -5.674 -10.030 1.00 76.06 179 ILE A O 1
ATOM 1446 N N . PHE A 1 180 ? -3.985 -5.780 -10.272 1.00 73.94 180 PHE A N 1
ATOM 1447 C CA . PHE A 1 180 ? -3.727 -6.235 -8.906 1.00 73.94 180 PHE A CA 1
ATOM 1448 C C . PHE A 1 180 ? -4.271 -5.248 -7.868 1.00 73.94 180 PHE A C 1
ATOM 1450 O O . PHE A 1 180 ? -4.849 -5.665 -6.870 1.00 73.94 180 PHE A O 1
ATOM 1457 N N . GLN A 1 181 ? -4.158 -3.941 -8.125 1.00 76.69 181 GLN A N 1
ATOM 1458 C CA . GLN A 1 181 ? -4.757 -2.932 -7.260 1.00 76.69 181 GLN A CA 1
ATOM 1459 C C . GLN A 1 181 ? -6.286 -3.014 -7.213 1.00 76.69 181 GLN A C 1
ATOM 1461 O O . GLN A 1 181 ? -6.850 -2.872 -6.131 1.00 76.69 181 GLN A O 1
ATOM 1466 N N . GLY A 1 182 ? -6.938 -3.232 -8.356 1.00 69.25 182 GLY A N 1
ATOM 1467 C CA . GLY A 1 182 ? -8.392 -3.377 -8.441 1.00 69.25 182 GLY A CA 1
ATOM 1468 C C . GLY A 1 182 ? -8.934 -4.692 -7.875 1.00 69.25 182 GLY A C 1
ATOM 1469 O O . GLY A 1 182 ? -10.107 -4.749 -7.556 1.00 69.25 182 GLY A O 1
ATOM 1470 N N . LEU A 1 183 ? -8.108 -5.735 -7.737 1.00 71.06 183 LEU A N 1
ATOM 1471 C CA . LEU A 1 183 ? -8.502 -7.005 -7.106 1.00 71.06 183 LEU A CA 1
ATOM 1472 C C . LEU A 1 183 ? -8.400 -6.978 -5.573 1.00 71.06 183 LEU A C 1
ATOM 1474 O O . LEU A 1 183 ? -8.988 -7.819 -4.901 1.00 71.06 183 LEU A O 1
ATOM 1478 N N . VAL A 1 184 ? -7.608 -6.055 -5.023 1.00 65.06 184 VAL A N 1
ATOM 1479 C CA . VAL A 1 184 ? -7.392 -5.890 -3.573 1.00 65.06 184 VAL A CA 1
ATOM 1480 C C . VAL A 1 184 ? -8.373 -4.863 -2.968 1.00 65.06 184 VAL A C 1
ATOM 1482 O O . VAL A 1 184 ? -8.335 -4.602 -1.763 1.00 65.06 184 VAL A O 1
ATOM 1485 N N . HIS A 1 185 ? -9.237 -4.244 -3.777 1.00 54.12 185 HIS A N 1
ATOM 1486 C CA . HIS A 1 185 ? -10.239 -3.244 -3.377 1.00 54.12 185 HIS A CA 1
ATOM 1487 C C . HIS A 1 185 ? -11.629 -3.670 -3.833 1.00 54.12 185 HIS A C 1
ATOM 1489 O O . HIS A 1 185 ? -12.584 -3.331 -3.103 1.00 54.12 185 HIS A O 1
#

pLDDT: mean 74.93, std 14.62, range [40.59, 93.0]

Sequence (185 aa):
MNKLLGFLKDIFKCAAIGIIISFIVMIISWGTGYISYKRDMSIFKRDLKPEMEGNDIRRVQMLLKKGGYFTDDITGKFDDKMDKALMLFQEMNNLPVTGNILKSDFELLSKKVHLYNRVKNAAYYVSALGLMLSTAFFITRDGTRPLIYNDEWRKHFVVLNLALVIMFISFTIGISAMIFQGLVH

Foldseek 3Di:
DVVVVVLVVVLVVLLVVLVVVLVVVLVVLVVVLVVVLVVLLVLCPDKAAAQDFDPNQLVLLVLLVLQLLADDDSPRHRDPRVLNSLQVQCVVVVHPSPSIDDSVSSNVSSVVSSVLVSVLVVLLSLLVSLLSSLVSLVVRPCSQPPDDDDDPCCVPPVPDRPSVVSNVVSVVSNVVSVVVSVVSD

Secondary structure (DSSP, 8-state):
-HHHHHHHHHHHHHHHHHHHHHHHHHHHHHHHHHHHHHHHHHH--S-B-TT-BSHHHHHHHHHHHHTTS--S---SB--HHHHHHHHHHHHHTT----SSB-HHHHHHHHHHHHHHHHHHHHHHHHHHHHHHHHHHHHHSTTTTSPPP--TTTHHHHTT--HHHHHHHHHHHHHHHHHHHHHH--

InterPro domains:
  IPR002477 Peptidoglycan binding-like [PF01471] (54-100)
  IPR036365 PGBD-like superfamily [SSF47090] (45-101)
  IPR036366 PGBD superfamily [G3DSA:1.10.101.10] (39-114)

Organism: NCBI:txid1096341